Protein AF-A0A2V9UXL9-F1 (afdb_monomer)

Nearest PDB structures (foldseek):
  8wjo-assembly1_B  TM=1.826E-01  e=4.631E+00  Saccharomyces cerevisiae S288C
  7spt-assembly1_A  TM=2.140E-01  e=8.993E+00  Homo sapiens

Solvent-accessible surface area (backbone atoms only — not comparable to full-atom values): 13884 Å² total; per-residue (Å²): 143,82,87,91,75,71,69,70,60,59,57,53,53,55,50,50,46,58,70,53,46,49,57,52,51,51,52,50,52,50,51,52,51,48,54,52,48,52,50,53,50,52,51,50,49,50,52,50,51,52,51,51,52,52,49,58,57,47,47,57,54,47,50,48,44,18,66,74,31,31,46,60,30,18,54,26,26,42,50,21,27,55,30,55,69,30,51,86,42,96,84,33,44,68,66,59,22,51,51,25,49,42,48,28,52,38,37,48,53,46,27,37,72,78,68,72,49,78,84,61,95,46,71,68,52,36,50,51,32,49,51,19,50,47,51,28,42,35,73,72,42,42,82,45,74,84,33,70,49,28,46,26,45,58,62,30,33,77,78,51,63,93,88,64,50,73,70,56,51,41,71,74,34,52,47,93,63,98,58,92,46,44,78,42,72,50,49,33,51,22,48,58,39,48,61,52,44,57,63,74,42,51,86,50,46,64,57,36,33,39,20,26,45,51,25,19,46,44,30,48,46,60,41,46,53,85,46,40,82,77,68,80,48,85,86,70,83,76,72,59,70,76,46,55,60,70,69,65,72,72,86,78,125

Foldseek 3Di:
DDDPDPPVVVVVVVCCCVVPVVVVVVVVVVVVVVVVVVVVVVVVVVVVVVVVVVVVVVLVVLLCCLVQQLQQLLVLLLQLLVLLVCCVPPPRDVLSNLVSLLLNLLSQVVSCVVPVADDFPDPVLRVQLVVLVVQLCCLQVNPDCPRQLNVLSNVCNVVDDNDDDSVRVCVQFFDPDPDTAGPDPSSRSNSVVNVVRCVVSVVCSVVSSLSSNSNSLSSVLRSCVSCCVVPVDDDDSDHDPVSVVVPPPPPPD

Structure (mmCIF, N/CA/C/O backbone):
data_AF-A0A2V9UXL9-F1
#
_entry.id   AF-A0A2V9UXL9-F1
#
loop_
_atom_site.group_PDB
_atom_site.id
_atom_site.type_symbol
_atom_site.label_atom_id
_atom_site.label_alt_id
_atom_site.label_comp_id
_atom_site.label_asym_id
_atom_site.label_entity_id
_atom_site.label_seq_id
_atom_site.pdbx_PDB_ins_code
_atom_site.Cartn_x
_atom_site.Cartn_y
_atom_site.Cartn_z
_atom_site.occupancy
_atom_site.B_iso_or_equiv
_atom_site.auth_seq_id
_atom_site.auth_comp_id
_atom_site.auth_asym_id
_atom_site.auth_atom_id
_atom_site.pdbx_PDB_model_num
ATOM 1 N N . MET A 1 1 ? 75.846 17.545 -75.167 1.00 46.59 1 MET A N 1
ATOM 2 C CA . MET A 1 1 ? 75.190 16.289 -74.737 1.00 46.59 1 MET A CA 1
ATOM 3 C C . MET A 1 1 ? 74.786 16.396 -73.269 1.00 46.59 1 MET A C 1
ATOM 5 O O . MET A 1 1 ? 75.622 16.178 -72.406 1.00 46.59 1 MET A O 1
ATOM 9 N N . ARG A 1 2 ? 73.539 16.786 -72.970 1.00 44.88 2 ARG A N 1
ATOM 10 C CA . ARG A 1 2 ? 72.940 16.697 -71.625 1.00 44.88 2 ARG A CA 1
ATOM 11 C C . ARG A 1 2 ? 71.421 16.498 -71.746 1.00 44.88 2 ARG A C 1
ATOM 13 O O . ARG A 1 2 ? 70.740 17.349 -72.295 1.00 44.88 2 ARG A O 1
ATOM 20 N N . SER A 1 3 ? 70.978 15.348 -71.233 1.00 54.22 3 SER A N 1
ATOM 21 C CA . SER A 1 3 ? 69.685 15.014 -70.610 1.00 54.22 3 SER A CA 1
ATOM 22 C C . SER A 1 3 ? 68.374 15.543 -71.223 1.00 54.22 3 SER A C 1
ATOM 24 O O . SER A 1 3 ? 67.878 16.596 -70.840 1.00 54.22 3 SER A O 1
ATOM 26 N N . THR A 1 4 ? 67.734 14.721 -72.061 1.00 53.03 4 THR A N 1
ATOM 27 C CA . THR A 1 4 ? 66.315 14.823 -72.477 1.00 53.03 4 THR A CA 1
ATOM 28 C C . THR A 1 4 ? 65.499 13.584 -72.061 1.00 53.03 4 THR A C 1
ATOM 30 O O . THR A 1 4 ? 64.526 13.221 -72.711 1.00 53.03 4 THR A O 1
ATOM 33 N N . GLY A 1 5 ? 65.891 12.903 -70.974 1.00 53.53 5 GLY A N 1
ATOM 34 C CA . GLY A 1 5 ? 65.282 11.629 -70.548 1.00 53.53 5 GLY A CA 1
ATOM 35 C C . GLY A 1 5 ? 64.345 11.683 -69.332 1.00 53.53 5 GLY A C 1
ATOM 36 O O . GLY A 1 5 ? 63.652 10.706 -69.067 1.00 53.53 5 GLY A O 1
ATOM 37 N N . GLN A 1 6 ? 64.300 12.785 -68.574 1.00 52.97 6 GLN A N 1
ATOM 38 C CA . GLN A 1 6 ? 63.587 12.825 -67.281 1.00 52.97 6 GLN A CA 1
ATOM 39 C C . GLN A 1 6 ? 62.158 13.402 -67.334 1.00 52.97 6 GLN A C 1
ATOM 41 O O . GLN A 1 6 ? 61.398 13.215 -66.390 1.00 52.97 6 GLN A O 1
ATOM 46 N N . ALA A 1 7 ? 61.747 14.054 -68.427 1.00 52.12 7 ALA A N 1
ATOM 47 C CA . ALA A 1 7 ? 60.452 14.747 -68.488 1.00 52.12 7 ALA A CA 1
ATOM 48 C C . ALA A 1 7 ? 59.248 13.830 -68.807 1.00 52.12 7 ALA A C 1
ATOM 50 O O . ALA A 1 7 ? 58.124 14.132 -68.415 1.00 52.12 7 ALA A O 1
ATOM 51 N N . LEU A 1 8 ? 59.467 12.693 -69.478 1.00 46.75 8 LEU A N 1
ATOM 52 C CA . LEU A 1 8 ? 58.386 11.788 -69.905 1.00 46.75 8 LEU A CA 1
ATOM 53 C C . LEU A 1 8 ? 57.869 10.868 -68.787 1.00 46.75 8 LEU A C 1
ATOM 55 O O . LEU A 1 8 ? 56.695 10.506 -68.788 1.00 46.75 8 LEU A O 1
ATOM 59 N N . TRP A 1 9 ? 5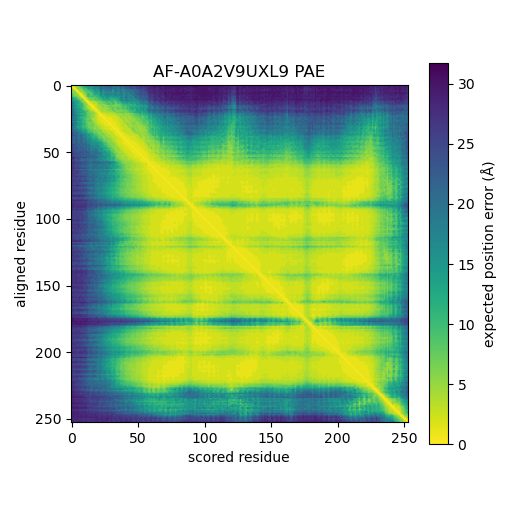8.696 10.553 -67.786 1.00 48.56 9 TRP A N 1
ATOM 60 C CA . TRP A 1 9 ? 58.252 9.766 -66.631 1.00 48.56 9 TRP A CA 1
ATOM 61 C C . TRP A 1 9 ? 57.400 10.586 -65.653 1.00 48.56 9 TRP A C 1
ATOM 63 O O . TRP A 1 9 ? 56.426 10.059 -65.119 1.00 48.56 9 TRP A O 1
ATOM 73 N N . ALA A 1 10 ? 57.687 11.884 -65.492 1.00 50.06 10 ALA A N 1
ATOM 74 C CA . ALA A 1 10 ? 56.952 12.773 -64.586 1.00 50.06 10 ALA A CA 1
ATOM 75 C C . ALA A 1 10 ? 55.511 13.079 -65.047 1.00 50.06 10 ALA A C 1
ATOM 77 O O . ALA A 1 10 ? 54.628 13.265 -64.216 1.00 50.06 10 ALA A O 1
ATOM 78 N N . PHE A 1 11 ? 55.247 13.089 -66.360 1.00 50.50 11 PHE A N 1
ATOM 79 C CA . PHE A 1 11 ? 53.894 13.308 -66.891 1.00 50.50 11 PHE A CA 1
ATOM 80 C C . PHE A 1 11 ? 53.002 12.062 -66.744 1.00 50.50 11 PHE A C 1
ATOM 82 O O . PHE A 1 11 ? 51.795 12.173 -66.530 1.00 50.50 11 PHE A O 1
ATOM 89 N N . SER A 1 12 ? 53.600 10.867 -66.815 1.00 54.06 12 SER A N 1
ATOM 90 C CA . SER A 1 12 ? 52.874 9.597 -66.681 1.00 54.06 12 SER A CA 1
ATOM 91 C C . SER A 1 12 ? 52.438 9.305 -65.241 1.00 54.06 12 SER A C 1
ATOM 93 O O . SER A 1 12 ? 51.324 8.834 -65.019 1.00 54.06 12 SER A O 1
ATOM 95 N N . THR A 1 13 ? 53.269 9.634 -64.249 1.00 55.91 13 THR A N 1
ATOM 96 C CA . THR A 1 13 ? 52.961 9.390 -62.835 1.00 55.91 13 THR A CA 1
ATOM 97 C C . THR A 1 13 ? 51.883 10.340 -62.327 1.00 55.91 13 THR A C 1
ATOM 99 O O . THR A 1 13 ? 50.961 9.907 -61.640 1.00 55.91 13 THR A O 1
ATOM 102 N N . ASP A 1 14 ? 51.937 11.613 -62.720 1.00 58.19 14 ASP A N 1
ATOM 103 C CA . ASP A 1 14 ? 50.994 12.628 -62.248 1.00 58.19 14 ASP A CA 1
ATOM 104 C C . ASP A 1 14 ? 49.584 12.438 -62.850 1.00 58.19 14 ASP A C 1
ATOM 106 O O . ASP A 1 14 ? 48.577 12.618 -62.163 1.00 58.19 14 ASP A O 1
ATOM 110 N N . PHE A 1 15 ? 49.487 11.966 -64.102 1.00 58.19 15 PHE A N 1
ATOM 111 C CA . PHE A 1 15 ? 48.206 11.616 -64.729 1.00 58.19 15 PHE A CA 1
ATOM 112 C C . PHE A 1 15 ? 47.577 10.362 -64.100 1.00 58.19 15 PHE A C 1
ATOM 114 O O . PHE A 1 15 ? 46.396 10.367 -63.755 1.00 58.19 15 PHE A O 1
ATOM 121 N N . VAL A 1 16 ? 48.357 9.299 -63.877 1.00 60.84 16 VAL A N 1
ATOM 122 C CA . VAL A 1 16 ? 47.867 8.052 -63.258 1.00 60.84 16 VAL A CA 1
ATOM 123 C C . VAL A 1 16 ? 47.415 8.285 -61.811 1.00 60.84 16 VAL A C 1
ATOM 125 O O . VAL A 1 16 ? 46.345 7.820 -61.416 1.00 60.84 16 VAL A O 1
ATOM 128 N N . ILE A 1 17 ? 48.164 9.062 -61.023 1.00 61.59 17 ILE A N 1
ATOM 129 C CA . ILE A 1 17 ? 47.808 9.370 -59.628 1.00 61.59 17 ILE A CA 1
ATOM 130 C C . ILE A 1 17 ? 46.520 10.203 -59.556 1.00 61.59 17 ILE A C 1
ATOM 132 O O . ILE A 1 17 ? 45.646 9.911 -58.737 1.00 61.59 17 ILE A O 1
ATOM 136 N N . LYS A 1 18 ? 46.356 11.204 -60.430 1.00 61.75 18 LYS A N 1
ATOM 137 C CA . LYS A 1 18 ? 45.177 12.084 -60.406 1.00 61.75 18 LYS A CA 1
ATOM 138 C C . LYS A 1 18 ? 43.919 11.420 -60.973 1.00 61.75 18 LYS A C 1
ATOM 140 O O . LYS A 1 18 ? 42.853 11.584 -60.387 1.00 61.75 18 LYS A O 1
ATOM 145 N N . PHE A 1 19 ? 44.021 10.641 -62.053 1.00 64.94 19 PHE A N 1
ATOM 146 C CA . PHE A 1 19 ? 42.845 10.050 -62.709 1.00 64.94 19 PHE A CA 1
ATOM 147 C C . PHE A 1 19 ? 42.431 8.677 -62.168 1.00 64.94 19 PHE A C 1
ATOM 149 O O . PHE A 1 19 ? 41.252 8.348 -62.249 1.00 64.94 19 PHE A O 1
ATOM 156 N N . LEU A 1 20 ? 43.342 7.888 -61.588 1.00 66.88 20 LEU A N 1
ATOM 157 C CA . LEU A 1 20 ? 43.004 6.583 -60.992 1.00 66.88 20 LEU A CA 1
ATOM 158 C C . LEU A 1 20 ? 43.059 6.604 -59.460 1.00 66.88 20 LEU A C 1
ATOM 160 O O . LEU A 1 2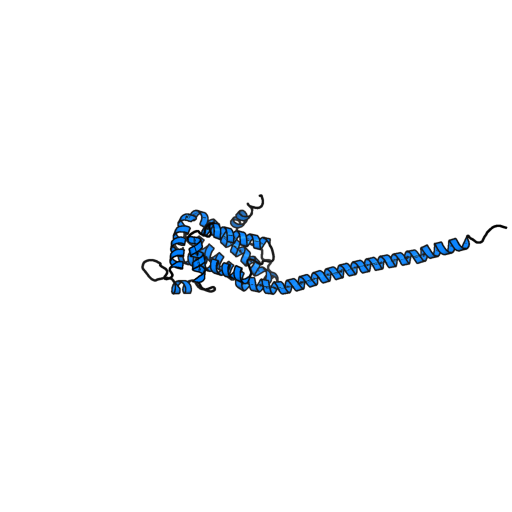0 ? 42.202 6.007 -58.808 1.00 66.88 20 LEU A O 1
ATOM 164 N N . GLY A 1 21 ? 44.015 7.328 -58.871 1.00 69.69 21 GLY A N 1
ATOM 165 C CA . GLY A 1 21 ? 44.185 7.390 -57.417 1.00 69.69 21 GLY A CA 1
ATOM 166 C C . GLY A 1 21 ? 43.068 8.153 -56.700 1.00 69.69 21 GLY A C 1
ATOM 167 O O . GLY A 1 21 ? 42.559 7.680 -55.683 1.00 69.69 21 GLY A O 1
ATOM 168 N N . ILE A 1 22 ? 42.636 9.300 -57.241 1.00 76.31 22 ILE A N 1
ATOM 169 C CA . ILE A 1 22 ? 41.581 10.122 -56.621 1.00 76.31 22 ILE A CA 1
ATOM 170 C C . ILE A 1 22 ? 40.222 9.395 -56.622 1.00 76.31 22 ILE A C 1
ATOM 172 O O . ILE A 1 22 ? 39.623 9.295 -55.549 1.00 76.31 22 ILE A O 1
ATOM 176 N N . PRO A 1 23 ? 39.732 8.812 -57.738 1.00 80.81 23 PRO A N 1
ATOM 177 C CA . PRO A 1 23 ? 38.471 8.066 -57.718 1.00 80.81 23 PRO A CA 1
ATOM 178 C C . PRO A 1 23 ? 38.506 6.835 -56.807 1.00 80.81 23 PRO A C 1
ATOM 180 O O . PRO A 1 23 ? 37.527 6.567 -56.112 1.00 80.81 23 PRO A O 1
ATOM 183 N N . ALA A 1 24 ? 39.635 6.118 -56.745 1.00 79.25 24 ALA A N 1
ATOM 184 C CA . ALA A 1 24 ? 39.791 4.971 -55.851 1.00 79.25 24 ALA A CA 1
ATOM 185 C C . ALA A 1 24 ? 39.711 5.377 -54.369 1.00 79.25 24 ALA A C 1
ATOM 187 O O . ALA A 1 24 ? 39.025 4.717 -53.586 1.00 79.25 24 ALA A O 1
ATOM 188 N N . LEU A 1 25 ? 40.342 6.492 -53.984 1.00 81.19 25 LEU A N 1
ATOM 189 C CA . LEU A 1 25 ? 40.248 7.036 -52.626 1.00 81.19 25 LEU A CA 1
ATOM 190 C C . LEU A 1 25 ? 38.834 7.524 -52.291 1.00 81.19 25 LEU A C 1
ATOM 192 O O . LEU A 1 25 ? 38.369 7.301 -51.174 1.00 81.19 25 LEU A O 1
ATOM 196 N N . VAL A 1 26 ? 38.127 8.136 -53.245 1.00 85.12 26 VAL A N 1
ATOM 197 C CA . VAL A 1 26 ? 36.726 8.549 -53.062 1.00 85.12 26 VAL A CA 1
ATOM 198 C C . VAL A 1 26 ? 35.822 7.331 -52.865 1.00 85.12 26 VAL A C 1
ATOM 200 O O . VAL A 1 26 ? 35.034 7.313 -51.921 1.00 85.12 26 VAL A O 1
ATOM 203 N N . LEU A 1 27 ? 35.961 6.284 -53.683 1.00 85.75 27 LEU A N 1
ATOM 204 C CA . LEU A 1 27 ? 35.205 5.037 -53.523 1.00 85.75 27 LEU A CA 1
ATOM 205 C C . LEU A 1 27 ? 35.516 4.351 -52.189 1.00 85.75 27 LEU A C 1
ATOM 207 O O . LEU A 1 27 ? 34.600 3.887 -51.510 1.00 85.75 27 LEU A O 1
ATOM 211 N N . PHE A 1 28 ? 36.784 4.338 -51.772 1.00 86.00 28 PHE A N 1
ATOM 212 C CA . PHE A 1 28 ? 37.184 3.806 -50.472 1.00 86.00 28 PHE A CA 1
ATOM 213 C C . PHE A 1 28 ? 36.576 4.611 -49.315 1.00 86.00 28 PHE A C 1
ATOM 215 O O . PHE A 1 28 ? 36.017 4.026 -48.388 1.00 86.00 28 PHE A O 1
ATOM 222 N N . ALA A 1 29 ? 36.612 5.945 -49.383 1.00 84.44 29 ALA A N 1
ATOM 223 C CA . ALA A 1 29 ? 36.008 6.820 -48.383 1.00 84.44 29 ALA A CA 1
ATOM 224 C C . ALA A 1 29 ? 34.479 6.658 -48.321 1.00 84.44 29 ALA A C 1
ATOM 226 O O . ALA A 1 29 ? 33.915 6.602 -47.227 1.00 84.44 29 ALA A O 1
ATOM 227 N N . LEU A 1 30 ? 33.807 6.523 -49.469 1.00 87.94 30 LEU A N 1
ATOM 228 C CA . LEU A 1 30 ? 32.368 6.259 -49.546 1.00 87.94 30 LEU A CA 1
ATOM 229 C C . LEU A 1 30 ? 32.011 4.888 -48.962 1.00 87.94 30 LEU A C 1
ATOM 231 O O . LEU A 1 30 ? 31.089 4.808 -48.154 1.00 87.94 30 LEU A O 1
ATOM 235 N N . ASN A 1 31 ? 32.765 3.835 -49.291 1.00 85.81 31 ASN A N 1
ATOM 236 C CA . ASN A 1 31 ? 32.560 2.498 -48.732 1.00 85.81 31 ASN A CA 1
ATOM 237 C C . ASN A 1 31 ? 32.817 2.474 -47.214 1.00 85.81 31 ASN A C 1
ATOM 239 O O . ASN A 1 31 ? 32.066 1.872 -46.448 1.00 85.81 31 ASN A O 1
ATOM 243 N N . TRP A 1 32 ? 33.834 3.200 -46.745 1.00 86.25 32 TRP A N 1
ATOM 244 C CA . TRP A 1 32 ? 34.124 3.351 -45.319 1.00 86.25 32 TRP A CA 1
ATOM 245 C C . TRP A 1 32 ? 33.020 4.110 -44.570 1.00 86.25 32 TRP A C 1
ATOM 247 O O . TRP A 1 32 ? 32.625 3.707 -43.473 1.00 86.25 32 TRP A O 1
ATOM 257 N N . LEU A 1 33 ? 32.474 5.178 -45.162 1.00 85.56 33 LEU A N 1
ATOM 258 C CA . LEU A 1 33 ? 31.333 5.914 -44.612 1.00 85.56 33 LEU A CA 1
ATOM 259 C C . LEU A 1 33 ? 30.048 5.075 -44.617 1.00 85.56 33 LEU A C 1
ATOM 261 O O . LEU A 1 33 ? 29.320 5.106 -43.623 1.00 85.56 33 LEU A O 1
ATOM 265 N N . ALA A 1 34 ? 29.789 4.311 -45.682 1.00 84.38 34 ALA A N 1
ATOM 266 C CA . ALA A 1 34 ? 28.668 3.374 -45.771 1.00 84.38 34 ALA A CA 1
ATOM 267 C C . ALA A 1 34 ? 28.775 2.297 -44.683 1.00 84.38 34 ALA A C 1
ATOM 269 O O . ALA A 1 34 ? 27.900 2.205 -43.830 1.00 84.38 34 ALA A O 1
ATOM 270 N N . THR A 1 35 ? 29.929 1.631 -44.576 1.00 85.06 35 THR A N 1
ATOM 271 C CA . THR A 1 35 ? 30.205 0.632 -43.529 1.00 85.06 35 THR A CA 1
ATOM 272 C C . THR A 1 35 ? 30.025 1.209 -42.117 1.00 85.06 35 THR A C 1
ATOM 274 O O . THR A 1 35 ? 29.544 0.530 -41.211 1.00 85.06 35 THR A O 1
ATOM 277 N N . ARG A 1 36 ? 30.398 2.477 -41.885 1.00 84.25 36 ARG A N 1
ATOM 278 C CA . ARG A 1 36 ? 30.170 3.154 -40.594 1.00 84.25 36 ARG A CA 1
ATOM 279 C C . ARG A 1 36 ? 28.692 3.437 -40.323 1.00 84.25 36 ARG A C 1
ATOM 281 O O . ARG A 1 36 ? 28.281 3.365 -39.166 1.00 84.25 36 ARG A O 1
ATOM 288 N N . ARG A 1 37 ? 27.902 3.782 -41.343 1.00 82.44 37 ARG A N 1
ATOM 289 C CA . ARG A 1 37 ? 26.447 3.965 -41.214 1.00 82.44 37 ARG A CA 1
ATOM 290 C C . ARG A 1 37 ? 25.745 2.634 -40.962 1.00 82.44 37 ARG A C 1
ATOM 292 O O . ARG A 1 37 ? 24.915 2.573 -40.060 1.00 82.44 37 ARG A O 1
ATOM 299 N N . ASP A 1 38 ? 26.143 1.581 -41.664 1.00 86.56 38 ASP A N 1
ATOM 300 C CA . ASP A 1 38 ? 25.589 0.234 -41.504 1.00 86.56 38 ASP A CA 1
ATOM 301 C C . ASP A 1 38 ? 25.890 -0.324 -40.110 1.00 86.56 38 ASP A C 1
ATOM 303 O O . ASP A 1 38 ? 25.009 -0.844 -39.438 1.00 86.56 38 ASP A O 1
ATOM 307 N N . LYS A 1 39 ? 27.105 -0.101 -39.590 1.00 86.88 39 LYS A N 1
ATOM 308 C CA . LYS A 1 39 ? 27.429 -0.447 -38.196 1.00 86.88 39 LYS A CA 1
ATOM 309 C C . LYS A 1 39 ? 26.573 0.320 -37.187 1.00 86.88 39 LYS A C 1
ATOM 311 O O . LYS A 1 39 ? 26.046 -0.281 -36.263 1.00 86.88 39 LYS A O 1
ATOM 316 N N . ARG A 1 40 ? 26.380 1.632 -37.372 1.00 85.31 40 ARG A N 1
ATOM 317 C CA . ARG A 1 40 ? 25.541 2.444 -36.469 1.00 85.31 40 ARG A CA 1
ATOM 318 C C . ARG A 1 40 ? 24.070 2.035 -36.499 1.00 85.31 40 ARG A C 1
ATOM 320 O O . ARG A 1 40 ? 23.420 2.067 -35.459 1.00 85.31 40 ARG A O 1
ATOM 327 N N . THR A 1 41 ? 23.542 1.702 -37.674 1.00 88.06 41 THR A N 1
ATOM 328 C CA . THR A 1 41 ? 22.157 1.232 -37.820 1.00 88.06 41 THR A CA 1
ATOM 329 C C . THR A 1 41 ? 21.995 -0.154 -37.207 1.00 88.06 41 THR A C 1
ATOM 331 O O . THR A 1 41 ? 21.106 -0.317 -36.377 1.00 88.06 41 THR A O 1
ATOM 334 N N . ALA A 1 42 ? 22.915 -1.085 -37.473 1.00 88.69 42 ALA A N 1
ATOM 335 C CA . ALA A 1 42 ? 22.934 -2.407 -36.848 1.00 88.69 42 ALA A CA 1
ATOM 336 C C . ALA A 1 42 ? 23.066 -2.338 -35.313 1.00 88.69 42 ALA A C 1
ATOM 338 O O . ALA A 1 42 ? 22.341 -3.030 -34.600 1.00 88.69 42 ALA A O 1
ATOM 339 N N . ASP A 1 43 ? 23.929 -1.467 -34.777 1.00 89.56 43 ASP A N 1
ATOM 340 C CA . ASP A 1 43 ? 24.062 -1.258 -33.329 1.00 89.56 43 ASP A CA 1
ATOM 341 C C . ASP A 1 43 ? 22.782 -0.661 -32.726 1.00 89.56 43 ASP A C 1
ATOM 343 O O . ASP A 1 43 ? 22.336 -1.085 -31.658 1.00 89.56 43 ASP A O 1
ATOM 347 N N . ALA A 1 44 ? 22.151 0.297 -33.414 1.00 89.25 44 ALA A N 1
ATOM 348 C CA . ALA A 1 44 ? 20.883 0.878 -32.982 1.00 89.25 44 ALA A CA 1
ATOM 349 C C . ALA A 1 44 ? 19.740 -0.149 -33.011 1.00 89.25 44 ALA A C 1
ATOM 351 O O . ALA A 1 44 ? 18.928 -0.186 -32.086 1.00 89.25 44 ALA A O 1
ATOM 352 N N . GLU A 1 45 ? 19.678 -1.000 -34.034 1.00 89.06 45 GLU A N 1
ATOM 353 C CA . GLU A 1 45 ? 18.724 -2.107 -34.131 1.00 89.06 45 GLU A CA 1
ATOM 354 C C . GLU A 1 45 ? 18.954 -3.139 -33.032 1.00 89.06 45 GLU A C 1
ATOM 356 O O . GLU A 1 45 ? 18.004 -3.514 -32.346 1.00 89.06 45 GLU A O 1
ATOM 361 N N . ARG A 1 46 ? 20.210 -3.516 -32.770 1.00 88.31 46 ARG A N 1
ATOM 362 C CA . ARG A 1 46 ? 20.563 -4.422 -31.672 1.00 88.31 46 ARG A CA 1
ATOM 363 C C . ARG A 1 46 ? 20.165 -3.844 -30.317 1.00 88.31 46 ARG A C 1
ATOM 365 O O . ARG A 1 46 ? 19.565 -4.548 -29.511 1.00 88.31 46 ARG A O 1
ATOM 372 N N . GLN A 1 47 ? 20.432 -2.562 -30.065 1.00 88.62 47 GLN A N 1
ATOM 373 C CA . GLN A 1 47 ? 19.992 -1.896 -28.835 1.00 88.62 47 GLN A CA 1
ATOM 374 C C . GLN A 1 47 ? 18.466 -1.847 -28.717 1.00 88.62 47 GLN A C 1
ATOM 376 O O . GLN A 1 47 ? 17.935 -2.027 -27.622 1.00 88.62 47 GLN A O 1
ATOM 381 N N . ARG A 1 48 ? 17.744 -1.611 -29.819 1.00 86.44 48 ARG A N 1
ATOM 382 C CA . ARG A 1 48 ? 16.274 -1.642 -29.829 1.00 86.44 48 ARG A CA 1
ATOM 383 C C . ARG A 1 48 ? 15.743 -3.042 -29.538 1.00 86.44 48 ARG A C 1
ATOM 385 O O . ARG A 1 48 ? 14.832 -3.161 -28.725 1.00 86.44 48 ARG A O 1
ATOM 392 N N . ALA A 1 49 ? 16.326 -4.072 -30.146 1.00 88.88 49 ALA A N 1
ATOM 393 C CA . ALA A 1 49 ? 15.951 -5.463 -29.924 1.00 88.88 49 ALA A CA 1
ATOM 394 C C . ALA A 1 49 ? 16.176 -5.875 -28.464 1.00 88.88 49 ALA A C 1
ATOM 396 O O . ALA A 1 49 ? 15.247 -6.368 -27.833 1.00 88.88 49 ALA A O 1
ATOM 397 N N . LEU A 1 50 ? 17.349 -5.566 -27.898 1.00 87.88 50 LEU A N 1
ATOM 398 C CA . LEU A 1 50 ? 17.651 -5.828 -26.486 1.00 87.88 50 LEU A CA 1
ATOM 399 C C . LEU A 1 50 ? 16.654 -5.125 -25.558 1.00 87.88 50 LEU A C 1
ATOM 401 O O . LEU A 1 50 ? 16.101 -5.748 -24.661 1.00 87.88 50 LEU A O 1
ATOM 405 N N . ARG A 1 51 ? 16.354 -3.842 -25.804 1.00 83.56 51 ARG A N 1
ATOM 406 C CA . ARG A 1 51 ? 15.351 -3.113 -25.009 1.00 83.56 51 ARG A CA 1
ATOM 407 C C . ARG A 1 51 ? 13.963 -3.729 -25.130 1.00 83.56 51 ARG A C 1
ATOM 409 O O . ARG A 1 51 ? 13.255 -3.784 -24.132 1.00 83.56 51 ARG A O 1
ATOM 416 N N . ALA A 1 52 ? 13.563 -4.161 -26.324 1.00 83.50 52 ALA A N 1
ATOM 417 C CA . ALA A 1 52 ? 12.271 -4.800 -26.543 1.00 83.50 52 ALA A CA 1
ATOM 418 C C . ALA A 1 52 ? 12.182 -6.156 -25.828 1.00 83.50 52 ALA A C 1
ATOM 420 O O . ALA A 1 52 ? 11.155 -6.465 -25.226 1.00 83.50 52 ALA A O 1
ATOM 421 N N . GLU A 1 53 ? 13.260 -6.938 -25.843 1.00 86.88 53 GLU A N 1
ATOM 422 C CA . GLU A 1 53 ? 13.347 -8.216 -25.141 1.00 86.88 53 GLU A CA 1
ATOM 423 C C . GLU A 1 53 ? 13.292 -8.030 -23.621 1.00 86.88 53 GLU A C 1
ATOM 425 O O . GLU A 1 53 ? 12.452 -8.643 -22.960 1.00 86.88 53 GLU A O 1
ATOM 430 N N . THR A 1 54 ? 14.096 -7.112 -23.073 1.00 85.06 54 THR A N 1
ATOM 431 C CA . THR A 1 54 ? 14.030 -6.741 -21.653 1.00 85.06 54 THR A CA 1
ATOM 432 C C . THR A 1 54 ? 12.635 -6.244 -21.292 1.00 85.06 54 THR A C 1
ATOM 434 O O . THR A 1 54 ? 12.059 -6.690 -20.307 1.00 85.06 54 THR A O 1
ATOM 437 N N . TRP A 1 55 ? 12.038 -5.374 -22.111 1.00 81.25 55 TRP A N 1
ATOM 438 C CA . TRP A 1 55 ? 10.687 -4.866 -21.881 1.00 81.25 55 TRP A CA 1
ATOM 439 C C . TRP A 1 55 ? 9.645 -5.988 -21.839 1.00 81.25 55 TRP A C 1
ATOM 441 O O . TRP A 1 55 ? 8.771 -5.980 -20.976 1.00 81.25 55 TRP A O 1
ATOM 451 N N . LYS A 1 56 ? 9.758 -6.983 -22.725 1.00 84.62 56 LYS A N 1
ATOM 452 C CA . LYS A 1 56 ? 8.866 -8.148 -22.753 1.00 84.62 56 LYS A CA 1
ATOM 453 C C . LYS A 1 56 ? 8.969 -8.978 -21.471 1.00 84.62 56 LYS A C 1
ATOM 455 O O . LYS A 1 56 ? 7.942 -9.390 -20.942 1.00 84.62 56 LYS A O 1
ATOM 460 N N . GLN A 1 57 ? 10.181 -9.202 -20.964 1.00 87.19 57 GLN A N 1
ATOM 461 C CA . GLN A 1 57 ? 10.394 -9.909 -19.696 1.00 87.19 57 GLN A CA 1
ATOM 462 C C . GLN A 1 57 ? 9.847 -9.101 -18.511 1.00 87.19 57 GLN A C 1
ATOM 464 O O . GLN A 1 57 ? 9.113 -9.631 -17.678 1.00 87.19 57 GLN A O 1
ATOM 469 N N . MET A 1 58 ? 10.131 -7.797 -18.484 1.00 86.25 58 MET A N 1
ATOM 470 C CA . MET A 1 58 ? 9.672 -6.893 -17.429 1.00 86.25 58 MET A CA 1
ATOM 471 C C . MET A 1 58 ? 8.157 -6.707 -17.417 1.00 86.25 58 MET A C 1
ATOM 473 O O . MET A 1 58 ? 7.590 -6.471 -16.356 1.00 86.25 58 MET A O 1
ATOM 477 N N . LEU A 1 59 ? 7.482 -6.840 -18.560 1.00 86.31 59 LEU A N 1
ATOM 478 C CA . LEU A 1 59 ? 6.029 -6.723 -18.641 1.00 86.31 59 LEU A CA 1
ATOM 479 C C . LEU A 1 59 ? 5.322 -7.790 -17.796 1.00 86.31 59 LEU A C 1
ATOM 481 O O . LEU A 1 59 ? 4.362 -7.470 -17.104 1.00 86.31 59 LEU A O 1
ATOM 485 N N . LEU A 1 60 ? 5.814 -9.034 -17.812 1.00 88.44 60 LEU A N 1
ATOM 486 C CA . LEU A 1 60 ? 5.243 -10.122 -17.010 1.00 88.44 60 LEU A CA 1
ATOM 487 C C . LEU A 1 60 ? 5.429 -9.871 -15.512 1.00 88.44 60 LEU A C 1
ATOM 489 O O . LEU A 1 60 ? 4.496 -10.053 -14.733 1.00 88.44 60 LEU A O 1
ATOM 493 N N . VAL A 1 61 ? 6.617 -9.405 -15.122 1.00 90.19 61 VAL A N 1
ATOM 494 C CA . VAL A 1 61 ? 6.926 -9.048 -13.731 1.00 90.19 61 VAL A CA 1
ATOM 495 C C . VAL A 1 61 ? 6.064 -7.871 -13.273 1.00 90.19 61 VAL A C 1
ATOM 497 O O . VAL A 1 61 ? 5.439 -7.934 -12.221 1.00 90.19 61 VAL A O 1
ATOM 500 N N . SER A 1 62 ? 5.963 -6.826 -14.096 1.00 89.75 62 SER A N 1
ATOM 501 C CA . SER A 1 62 ? 5.150 -5.642 -13.817 1.00 89.75 62 SER A CA 1
ATOM 502 C C . SER A 1 62 ? 3.665 -5.983 -13.706 1.00 89.75 62 SER A C 1
ATOM 504 O O . SER A 1 62 ? 3.015 -5.510 -12.780 1.00 89.75 62 SER A O 1
ATOM 506 N N . HIS A 1 63 ? 3.139 -6.840 -14.586 1.00 91.19 63 HIS A N 1
ATOM 507 C CA . HIS A 1 63 ? 1.766 -7.335 -14.494 1.00 91.19 63 HIS A CA 1
ATOM 508 C C . HIS A 1 63 ? 1.533 -8.119 -13.198 1.00 91.19 63 HIS A C 1
ATOM 510 O O . HIS A 1 63 ? 0.546 -7.876 -12.507 1.00 91.19 63 HIS A O 1
ATOM 516 N N . LYS A 1 64 ? 2.462 -9.014 -12.841 1.00 93.12 64 LYS A N 1
ATOM 517 C CA . LYS A 1 64 ? 2.383 -9.785 -11.599 1.00 93.12 64 LYS A CA 1
ATOM 518 C C . LYS A 1 64 ? 2.348 -8.868 -10.375 1.00 93.12 64 LYS A C 1
ATOM 520 O O . LYS A 1 64 ? 1.458 -9.006 -9.545 1.00 93.12 64 LYS A O 1
ATOM 525 N N . TYR A 1 65 ? 3.265 -7.905 -10.281 1.00 94.38 65 TYR A N 1
ATOM 526 C CA . TYR A 1 65 ? 3.300 -6.960 -9.160 1.00 94.38 65 TYR A CA 1
ATOM 527 C C . TYR A 1 65 ? 2.063 -6.060 -9.119 1.00 94.38 65 TYR A C 1
ATOM 529 O O . TYR A 1 65 ? 1.519 -5.827 -8.042 1.00 94.38 65 TYR A O 1
ATOM 537 N N . ALA A 1 66 ? 1.571 -5.616 -10.277 1.00 92.94 66 ALA A N 1
ATOM 538 C CA . ALA A 1 66 ? 0.324 -4.866 -10.364 1.00 92.94 66 ALA A CA 1
ATOM 539 C C . ALA A 1 66 ? -0.856 -5.663 -9.783 1.00 92.94 66 ALA A C 1
ATOM 541 O O . ALA A 1 66 ? -1.582 -5.158 -8.930 1.00 92.94 66 ALA A O 1
ATOM 542 N N . ALA A 1 67 ? -1.022 -6.919 -10.204 1.00 93.31 67 ALA A N 1
ATOM 543 C CA . ALA A 1 67 ? -2.147 -7.759 -9.802 1.00 93.31 67 ALA A CA 1
ATOM 544 C C . ALA A 1 67 ? -2.061 -8.250 -8.347 1.00 93.31 67 ALA A C 1
ATOM 546 O O . ALA A 1 67 ? -3.062 -8.234 -7.633 1.00 93.31 67 ALA A O 1
ATOM 547 N N . GLU A 1 68 ? -0.883 -8.695 -7.904 1.00 94.56 68 GLU A N 1
ATOM 548 C CA . GLU A 1 68 ? -0.711 -9.349 -6.600 1.00 94.56 68 GLU A CA 1
ATOM 549 C C . GLU A 1 68 ? -0.400 -8.363 -5.463 1.00 94.56 68 GLU A C 1
ATOM 551 O O . GLU A 1 68 ? -0.751 -8.636 -4.312 1.00 94.56 68 GLU A O 1
ATOM 556 N N . CYS A 1 69 ? 0.228 -7.220 -5.765 1.00 95.06 69 CYS A N 1
ATOM 557 C CA . CYS A 1 69 ? 0.704 -6.269 -4.757 1.00 95.06 69 CYS A CA 1
ATOM 558 C C . CYS A 1 69 ? -0.000 -4.912 -4.856 1.00 95.06 69 CYS A C 1
ATOM 560 O O . CYS A 1 69 ? -0.627 -4.474 -3.891 1.00 95.06 69 CYS A O 1
ATOM 562 N N . TYR A 1 70 ? 0.083 -4.242 -6.008 1.00 95.75 70 TYR A N 1
ATOM 563 C CA . TYR A 1 70 ? -0.274 -2.824 -6.109 1.00 95.75 70 TYR A CA 1
ATOM 564 C C . TYR A 1 70 ? -1.783 -2.579 -6.126 1.00 95.75 70 TYR A C 1
ATOM 566 O O . TYR A 1 70 ? -2.247 -1.751 -5.350 1.00 95.75 70 TYR A O 1
ATOM 574 N N . LEU A 1 71 ? -2.565 -3.313 -6.926 1.00 95.12 71 LEU A N 1
ATOM 575 C CA . LEU A 1 71 ? -4.024 -3.144 -6.973 1.00 95.12 71 LEU A CA 1
ATOM 576 C C . LEU A 1 71 ? -4.699 -3.460 -5.625 1.00 95.12 71 LEU A C 1
ATOM 578 O O . LEU A 1 71 ? -5.496 -2.642 -5.160 1.00 95.12 71 LEU A O 1
ATOM 582 N N . PRO A 1 72 ? -4.386 -4.581 -4.937 1.00 95.94 72 PRO A N 1
ATOM 583 C CA . PRO A 1 72 ? -4.964 -4.845 -3.619 1.00 95.94 72 PRO A CA 1
ATOM 584 C C . PRO A 1 72 ? -4.584 -3.792 -2.573 1.00 95.94 72 PRO A C 1
ATOM 586 O O . PRO A 1 72 ? -5.408 -3.448 -1.724 1.00 95.94 72 PRO A O 1
ATOM 589 N N . LEU A 1 73 ? -3.346 -3.288 -2.620 1.00 97.00 73 LEU A N 1
ATOM 590 C CA . LEU A 1 73 ? -2.870 -2.247 -1.712 1.00 97.00 73 LEU A CA 1
ATOM 591 C C . LEU A 1 73 ? -3.521 -0.889 -2.005 1.00 97.00 73 LEU A C 1
ATOM 593 O O . LEU A 1 73 ? -3.933 -0.208 -1.070 1.00 97.00 73 LEU A O 1
ATOM 597 N N . SER A 1 74 ? -3.674 -0.540 -3.283 1.00 97.50 74 SER A N 1
ATOM 598 C CA . SER A 1 74 ? -4.367 0.669 -3.729 1.00 97.50 74 SER A CA 1
ATOM 599 C C . SER A 1 74 ? -5.806 0.689 -3.223 1.00 97.50 74 SER A C 1
ATOM 601 O O . SER A 1 74 ? -6.201 1.610 -2.510 1.00 97.50 74 SER A O 1
ATOM 603 N N . LEU A 1 75 ? -6.550 -0.399 -3.458 1.00 96.44 75 LEU A N 1
ATOM 604 C CA . LEU A 1 75 ? -7.927 -0.532 -2.993 1.00 96.44 75 LEU A CA 1
ATOM 605 C C . LEU A 1 75 ? -8.029 -0.437 -1.463 1.00 96.44 75 LEU A C 1
ATOM 607 O O . LEU A 1 75 ? -8.937 0.208 -0.946 1.00 96.44 75 LEU A O 1
ATOM 611 N N . ALA A 1 76 ? -7.115 -1.067 -0.717 1.00 97.44 76 ALA A N 1
ATOM 612 C CA . ALA A 1 76 ? -7.101 -0.960 0.743 1.00 97.44 76 ALA A CA 1
ATOM 613 C C . ALA A 1 76 ? -6.833 0.483 1.213 1.00 97.44 76 ALA A C 1
ATOM 615 O O . ALA A 1 76 ? -7.499 0.951 2.137 1.00 97.44 76 ALA A O 1
ATOM 616 N N . SER A 1 77 ? -5.907 1.191 0.557 1.00 98.00 77 SER A N 1
ATOM 617 C CA . SER A 1 77 ? -5.582 2.595 0.835 1.00 98.00 77 SER A CA 1
ATOM 618 C C . SER A 1 77 ? -6.758 3.527 0.540 1.00 98.00 77 SER A C 1
ATOM 620 O O . SER A 1 77 ? -7.132 4.341 1.383 1.00 98.00 77 SER A O 1
ATOM 622 N N . GLU A 1 78 ? -7.401 3.369 -0.619 1.00 97.56 78 GLU A N 1
ATOM 623 C CA . GLU A 1 78 ? -8.573 4.153 -1.013 1.00 97.56 78 GLU A CA 1
ATOM 624 C C . GLU A 1 78 ? -9.734 3.945 -0.029 1.00 97.56 78 GLU A C 1
ATOM 626 O O . GLU A 1 78 ? -10.352 4.903 0.441 1.00 97.56 78 GLU A O 1
ATOM 631 N N . ARG A 1 79 ? -10.005 2.691 0.351 1.00 97.38 79 ARG A N 1
ATOM 632 C CA . ARG A 1 79 ? -11.055 2.364 1.324 1.00 97.38 79 ARG A CA 1
ATOM 633 C C . ARG A 1 79 ? -10.753 2.897 2.718 1.00 97.38 79 ARG A C 1
ATOM 635 O O . ARG A 1 79 ? -11.684 3.329 3.401 1.00 97.38 79 ARG A O 1
ATOM 642 N N . LEU A 1 80 ? -9.487 2.905 3.133 1.00 98.06 80 LEU A N 1
ATOM 643 C CA . LEU A 1 80 ? -9.075 3.548 4.377 1.00 98.06 80 LEU A CA 1
ATOM 644 C C . LEU A 1 80 ? -9.343 5.054 4.321 1.00 98.06 80 LEU A C 1
ATOM 646 O O . LEU A 1 80 ? -9.998 5.574 5.220 1.00 98.06 80 LEU A O 1
ATOM 650 N N . ALA A 1 81 ? -8.914 5.730 3.253 1.00 97.69 81 ALA A N 1
ATOM 651 C CA . ALA A 1 81 ? -9.140 7.162 3.063 1.00 97.69 81 ALA A CA 1
ATOM 652 C C . ALA A 1 81 ? -10.638 7.516 3.124 1.00 97.69 81 ALA A C 1
ATOM 654 O O . ALA A 1 81 ? -11.035 8.351 3.933 1.00 97.69 81 ALA A O 1
ATOM 655 N N . GLN A 1 82 ? -11.483 6.807 2.366 1.00 96.44 82 GLN A N 1
ATOM 656 C CA . GLN A 1 82 ? -12.946 6.984 2.382 1.00 96.44 82 GLN A CA 1
ATOM 657 C C . GLN A 1 82 ? -13.547 6.756 3.781 1.00 96.44 82 GLN A C 1
ATOM 659 O O . GLN A 1 82 ? -14.447 7.472 4.231 1.00 96.44 82 GLN A O 1
ATOM 664 N N . SER A 1 83 ? -13.053 5.746 4.499 1.00 96.69 83 SER A N 1
ATOM 665 C CA . SER A 1 83 ? -13.536 5.437 5.848 1.00 96.69 83 SER A CA 1
ATOM 666 C C . SER A 1 83 ? -13.127 6.508 6.861 1.00 96.69 83 SER A C 1
ATOM 668 O O . SER A 1 83 ? -13.908 6.808 7.758 1.00 96.69 83 SER A O 1
ATOM 670 N N . LEU A 1 84 ? -11.941 7.108 6.706 1.00 96.06 84 LEU A N 1
ATOM 671 C CA . LEU A 1 84 ? -11.466 8.225 7.526 1.00 96.06 84 LEU A CA 1
ATOM 672 C C . LEU A 1 84 ? -12.252 9.517 7.245 1.00 96.06 84 LEU A C 1
ATOM 674 O O . LEU A 1 84 ? -12.657 10.194 8.189 1.00 96.06 84 LEU A O 1
ATOM 678 N N . GLU A 1 85 ? -12.537 9.827 5.976 1.00 95.19 85 GLU A N 1
ATOM 679 C CA . GLU A 1 85 ? -13.355 10.986 5.572 1.00 95.19 85 GLU A CA 1
ATOM 680 C C . GLU A 1 85 ? -14.747 10.955 6.212 1.00 95.19 85 GLU A C 1
ATOM 682 O O . GLU A 1 85 ? -15.266 11.963 6.698 1.00 95.19 85 GLU A O 1
ATOM 687 N N . THR A 1 86 ? -15.353 9.769 6.255 1.00 95.12 86 THR A N 1
ATOM 688 C CA . THR A 1 86 ? -16.713 9.596 6.769 1.00 95.12 86 THR A CA 1
ATOM 689 C C . THR A 1 86 ? -16.798 9.569 8.294 1.00 95.12 86 THR A C 1
ATOM 691 O O . THR A 1 86 ? -17.910 9.656 8.807 1.00 95.12 86 THR A O 1
ATOM 694 N N . LEU A 1 87 ? -15.685 9.543 9.045 1.00 93.12 87 LEU A N 1
ATOM 695 C CA . LEU A 1 87 ? -15.705 9.497 10.521 1.00 93.12 87 LEU A CA 1
ATOM 696 C C . LEU A 1 87 ? -16.427 10.680 11.170 1.00 93.12 87 LEU A C 1
ATOM 698 O O . LEU A 1 87 ? -16.997 10.530 12.247 1.00 93.12 87 LEU A O 1
ATOM 702 N N . SER A 1 88 ? -16.406 11.851 10.530 1.00 86.00 88 SER A N 1
ATOM 703 C CA . SER A 1 88 ? -17.124 13.035 11.026 1.00 86.00 88 SER A CA 1
ATOM 704 C C . SER A 1 88 ? -18.609 13.042 10.644 1.00 86.00 88 SER A C 1
ATOM 706 O O . SER A 1 88 ? -19.360 13.897 11.110 1.00 86.00 88 SER A O 1
ATOM 708 N N . SER A 1 89 ? -19.039 12.114 9.786 1.00 89.38 89 SER A N 1
ATOM 709 C CA . SER A 1 89 ? -20.421 11.996 9.325 1.00 89.38 89 SER A CA 1
ATOM 710 C C . SER A 1 89 ? -21.232 11.055 10.228 1.00 89.38 89 SER A C 1
ATOM 712 O O . SER A 1 89 ? -20.664 10.136 10.815 1.00 89.38 89 SER A O 1
ATOM 714 N N . PRO A 1 90 ? -22.573 11.184 10.279 1.00 85.25 90 PRO A N 1
ATOM 715 C CA . PRO A 1 90 ? -23.437 10.277 11.050 1.00 85.25 90 PRO A CA 1
ATOM 716 C C . PRO A 1 90 ? -23.307 8.798 10.654 1.00 85.25 90 PRO A C 1
ATOM 718 O O . PRO A 1 90 ? -23.564 7.912 11.460 1.00 85.25 90 PRO A O 1
ATOM 721 N N . ASN A 1 91 ? -22.898 8.542 9.407 1.00 86.88 91 ASN A N 1
ATOM 722 C CA . ASN A 1 91 ? -22.695 7.202 8.854 1.00 86.88 91 ASN A CA 1
ATOM 723 C C . ASN A 1 91 ? -21.254 6.687 9.030 1.00 86.88 91 ASN A C 1
ATOM 725 O O . ASN A 1 91 ? -20.926 5.609 8.533 1.00 86.88 91 ASN A O 1
ATOM 729 N N . GLY A 1 92 ? -20.383 7.460 9.684 1.00 89.94 92 GLY A N 1
ATOM 730 C CA . GLY A 1 92 ? -18.995 7.095 9.924 1.00 89.94 92 GLY A CA 1
ATOM 731 C C . GLY A 1 92 ? -18.887 5.852 10.793 1.00 89.94 92 GLY A C 1
ATOM 732 O O . GLY A 1 92 ? -19.510 5.759 11.849 1.00 89.94 92 GLY A O 1
ATOM 733 N N . ASN A 1 93 ? -18.069 4.892 10.363 1.00 93.62 93 ASN A N 1
ATOM 734 C CA . ASN A 1 93 ? -17.825 3.676 11.127 1.00 93.62 93 ASN A CA 1
ATOM 735 C C . ASN A 1 93 ? -16.325 3.524 11.434 1.00 93.62 93 ASN A C 1
ATOM 737 O O . ASN A 1 93 ? -15.577 3.027 10.584 1.00 93.62 93 ASN A O 1
ATOM 741 N N . PRO A 1 94 ? -15.869 3.883 12.651 1.00 94.19 94 PRO A N 1
ATOM 742 C CA . PRO A 1 94 ? -14.457 3.785 13.016 1.00 94.19 94 PRO A CA 1
ATOM 743 C C . PRO A 1 94 ? -13.919 2.355 12.962 1.00 94.19 94 PRO A C 1
ATOM 745 O O . PRO A 1 94 ? -12.731 2.172 12.720 1.00 94.19 94 PRO A O 1
ATOM 748 N N . LYS A 1 95 ? -14.772 1.331 13.099 1.00 94.81 95 LYS A N 1
ATOM 749 C CA . LYS A 1 95 ? -14.348 -0.072 12.977 1.00 94.81 95 LYS A CA 1
ATOM 750 C C . LYS A 1 95 ? -13.907 -0.412 11.559 1.00 94.81 95 LYS A C 1
ATOM 752 O O . LYS A 1 95 ? -12.970 -1.178 11.373 1.00 94.81 95 LYS A O 1
ATOM 757 N N . VAL A 1 96 ? -14.594 0.148 10.564 1.00 95.81 96 VAL A N 1
ATOM 758 C CA . VAL A 1 96 ? -14.271 -0.074 9.151 1.00 95.81 96 VAL A CA 1
ATOM 759 C C . VAL A 1 96 ? -12.952 0.617 8.817 1.00 95.81 96 VAL A C 1
ATOM 761 O O . VAL A 1 96 ? -12.088 -0.004 8.206 1.00 95.81 96 VAL A O 1
ATOM 764 N N . ALA A 1 97 ? -12.751 1.848 9.300 1.00 97.19 97 ALA A N 1
ATOM 765 C CA . ALA A 1 97 ? -11.469 2.541 9.175 1.00 97.19 97 ALA A CA 1
ATOM 766 C C . ALA A 1 97 ? -10.329 1.753 9.843 1.00 97.19 97 ALA A C 1
ATOM 768 O O . ALA A 1 97 ? -9.295 1.529 9.223 1.00 97.19 97 ALA A O 1
ATOM 769 N N . PHE A 1 98 ? -10.535 1.259 11.066 1.00 97.62 98 PHE A N 1
ATOM 770 C CA . PHE A 1 98 ? -9.544 0.441 11.766 1.00 97.62 98 PHE A CA 1
ATOM 771 C C . PHE A 1 98 ? -9.215 -0.859 11.024 1.00 97.62 98 PHE A C 1
ATOM 773 O O . PHE A 1 98 ? -8.049 -1.199 10.844 1.00 97.62 98 PHE A O 1
ATOM 780 N N . TYR A 1 99 ? -10.225 -1.565 10.521 1.00 97.56 99 TYR A N 1
ATOM 781 C CA . TYR A 1 99 ? -10.003 -2.754 9.706 1.00 97.56 99 TYR A CA 1
ATOM 782 C C . TYR A 1 99 ? -9.185 -2.440 8.442 1.00 97.56 99 TYR A C 1
ATOM 784 O O . TYR A 1 99 ? -8.223 -3.150 8.148 1.00 97.56 99 TYR A O 1
ATOM 792 N N . TYR A 1 100 ? -9.512 -1.367 7.712 1.00 98.06 100 TYR A N 1
ATOM 793 C CA . TYR A 1 100 ? -8.751 -0.987 6.520 1.00 98.06 100 TYR A CA 1
ATOM 794 C C . TYR A 1 100 ? -7.342 -0.478 6.841 1.00 98.06 100 TYR A C 1
ATOM 796 O O . TYR A 1 100 ? -6.447 -0.672 6.022 1.00 98.06 100 TYR A O 1
ATOM 804 N N . LEU A 1 101 ? -7.106 0.081 8.032 1.00 98.06 101 LEU A N 1
ATOM 805 C CA . LEU A 1 101 ? -5.764 0.394 8.523 1.00 98.06 101 LEU A CA 1
ATOM 806 C C . LEU A 1 101 ? -4.915 -0.878 8.620 1.00 98.06 101 LEU A C 1
ATOM 808 O O . LEU A 1 101 ? -3.827 -0.939 8.042 1.00 98.06 101 LEU A O 1
ATOM 812 N N . LEU A 1 102 ? -5.436 -1.909 9.292 1.00 98.12 102 LEU A N 1
ATOM 813 C CA . LEU A 1 102 ? -4.742 -3.190 9.422 1.00 98.12 102 LEU A CA 1
ATOM 814 C C . LEU A 1 102 ? -4.560 -3.863 8.056 1.00 98.12 102 LEU A C 1
ATOM 816 O O . LEU A 1 102 ? -3.460 -4.304 7.723 1.00 98.12 102 LEU A O 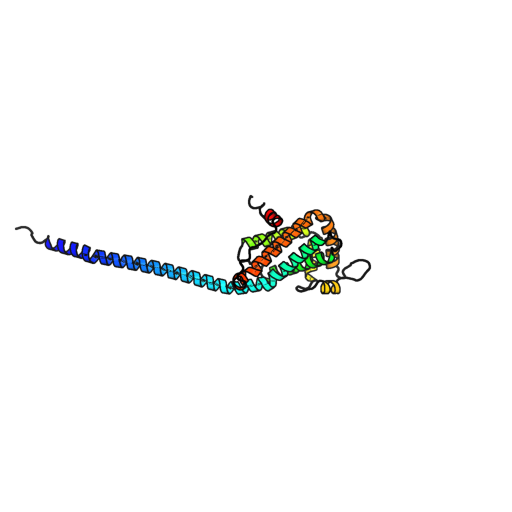1
ATOM 820 N N . LEU A 1 103 ? -5.603 -3.892 7.221 1.00 97.56 103 LEU A N 1
ATOM 821 C CA . LEU A 1 103 ? -5.529 -4.493 5.889 1.00 97.56 103 LEU A CA 1
ATOM 822 C C . LEU A 1 103 ? -4.483 -3.794 5.009 1.00 97.56 103 LEU A C 1
ATOM 824 O O . LEU A 1 103 ? -3.689 -4.469 4.353 1.00 97.56 103 LEU A O 1
ATOM 828 N N . CYS A 1 104 ? -4.444 -2.461 5.018 1.00 97.31 104 CYS A N 1
ATOM 829 C CA . CYS A 1 104 ? -3.459 -1.681 4.273 1.00 97.31 104 CYS A CA 1
ATOM 830 C C . CYS A 1 104 ? -2.030 -1.996 4.754 1.00 97.31 104 CYS A C 1
ATOM 832 O O . CYS A 1 104 ? -1.157 -2.317 3.944 1.00 97.31 104 CYS A O 1
ATOM 834 N N . GLY A 1 105 ? -1.812 -2.043 6.074 1.00 97.38 105 GLY A N 1
ATOM 835 C CA . GLY A 1 105 ? -0.543 -2.470 6.671 1.00 97.38 105 GLY A CA 1
ATOM 836 C C . GLY A 1 105 ? -0.126 -3.886 6.255 1.00 97.38 105 GLY A C 1
ATOM 837 O O . GLY A 1 105 ? 1.014 -4.097 5.837 1.00 97.38 105 GLY A O 1
ATOM 838 N N . LYS A 1 106 ? -1.054 -4.852 6.277 1.00 97.44 106 LYS A N 1
ATOM 839 C CA . LYS A 1 106 ? -0.804 -6.248 5.874 1.00 97.44 106 LYS A CA 1
ATOM 840 C C . LYS A 1 106 ? -0.411 -6.355 4.404 1.00 97.44 106 LYS A C 1
ATOM 842 O O . LYS A 1 106 ? 0.542 -7.060 4.067 1.00 97.44 106 LYS A O 1
ATOM 847 N N . ARG A 1 107 ? -1.116 -5.638 3.524 1.00 96.69 107 ARG A N 1
ATOM 848 C CA . ARG A 1 107 ? -0.825 -5.593 2.082 1.00 96.69 107 ARG A CA 1
ATOM 849 C C . ARG A 1 107 ? 0.514 -4.927 1.793 1.00 96.69 107 ARG A C 1
ATOM 851 O O . ARG A 1 107 ? 1.254 -5.409 0.933 1.00 96.69 107 ARG A O 1
ATOM 858 N N . MET A 1 108 ? 0.875 -3.888 2.540 1.00 97.06 108 MET A N 1
ATOM 859 C CA . MET A 1 108 ? 2.192 -3.271 2.410 1.00 97.06 108 MET A CA 1
ATOM 860 C C . MET A 1 108 ? 3.304 -4.203 2.906 1.00 97.06 108 MET A C 1
ATOM 862 O O . MET A 1 108 ? 4.323 -4.348 2.232 1.00 97.06 108 MET A O 1
ATOM 866 N N . ALA A 1 109 ? 3.113 -4.885 4.040 1.00 96.50 109 ALA A N 1
ATOM 867 C CA . ALA A 1 109 ? 4.071 -5.863 4.557 1.00 96.50 109 ALA A CA 1
ATOM 868 C C . ALA A 1 109 ? 4.315 -6.999 3.550 1.00 96.50 109 ALA A C 1
ATOM 870 O O . ALA A 1 109 ? 5.465 -7.347 3.276 1.00 96.50 109 ALA A O 1
ATOM 871 N N . LYS A 1 110 ? 3.247 -7.509 2.924 1.00 95.00 110 LYS A N 1
ATOM 872 C CA . LYS A 1 110 ? 3.347 -8.453 1.806 1.00 95.00 110 LYS A CA 1
ATOM 873 C C . LYS A 1 110 ? 4.131 -7.863 0.636 1.00 95.00 110 LYS A C 1
ATOM 875 O O . LYS A 1 110 ? 5.072 -8.489 0.171 1.00 95.00 110 LYS A O 1
ATOM 880 N N . THR A 1 111 ? 3.772 -6.663 0.180 1.00 95.81 111 THR A N 1
ATOM 881 C CA . THR A 1 111 ? 4.426 -6.011 -0.967 1.00 95.81 111 THR A CA 1
ATOM 882 C C . THR A 1 111 ? 5.934 -5.891 -0.744 1.00 95.81 111 THR A C 1
ATOM 884 O O . THR A 1 111 ? 6.720 -6.273 -1.612 1.00 95.81 111 THR A O 1
ATOM 887 N N . ARG A 1 112 ? 6.357 -5.468 0.455 1.00 95.69 112 ARG A N 1
ATOM 888 C CA . ARG A 1 112 ? 7.775 -5.421 0.845 1.00 95.69 112 ARG A CA 1
ATOM 889 C C . ARG A 1 112 ? 8.425 -6.802 0.844 1.00 95.69 112 ARG A C 1
ATOM 891 O O . ARG A 1 112 ? 9.540 -6.932 0.353 1.00 95.69 112 ARG A O 1
ATOM 898 N N . LYS A 1 113 ? 7.746 -7.823 1.369 1.00 95.31 113 LYS A N 1
ATOM 899 C CA . LYS A 1 113 ? 8.262 -9.198 1.407 1.00 95.31 113 LYS A CA 1
ATOM 900 C C . LYS A 1 113 ? 8.434 -9.795 0.008 1.00 95.31 113 LYS A C 1
ATOM 902 O O . LYS A 1 113 ? 9.458 -10.414 -0.260 1.00 95.31 113 LYS A O 1
ATOM 907 N N . ASP A 1 114 ? 7.448 -9.610 -0.863 1.00 94.31 114 ASP A N 1
ATOM 908 C CA . ASP A 1 114 ? 7.389 -10.284 -2.162 1.00 94.31 114 ASP A CA 1
ATOM 909 C C . ASP A 1 114 ? 8.225 -9.560 -3.230 1.00 94.31 114 ASP A C 1
ATOM 911 O O . ASP A 1 114 ? 8.732 -10.201 -4.149 1.00 94.31 114 ASP A O 1
ATOM 915 N N . THR A 1 115 ? 8.391 -8.236 -3.116 1.00 92.88 115 THR A N 1
ATOM 916 C CA . THR A 1 115 ? 9.037 -7.411 -4.159 1.00 92.88 115 THR A CA 1
ATOM 917 C C . THR A 1 115 ? 10.198 -6.545 -3.666 1.00 92.88 115 THR A C 1
ATOM 919 O O . THR A 1 115 ? 10.938 -6.001 -4.481 1.00 92.88 115 THR A O 1
ATOM 922 N N . GLY A 1 116 ? 10.382 -6.404 -2.350 1.00 92.69 116 GLY A N 1
ATOM 923 C CA . GLY A 1 116 ? 11.375 -5.504 -1.757 1.00 92.69 116 GLY A CA 1
ATOM 924 C C . GLY A 1 116 ? 10.932 -4.040 -1.640 1.00 92.69 116 GLY A C 1
ATOM 925 O O . GLY A 1 116 ? 11.684 -3.238 -1.094 1.00 92.69 116 GLY A O 1
ATOM 926 N N . GLY A 1 117 ? 9.732 -3.668 -2.104 1.00 92.12 117 GLY A N 1
ATOM 927 C CA . GLY A 1 117 ? 9.234 -2.291 -2.033 1.00 92.12 117 GLY A CA 1
ATOM 928 C C . GLY A 1 117 ? 8.324 -1.934 -3.205 1.00 92.12 117 GLY A C 1
ATOM 929 O O . GLY A 1 117 ? 7.435 -2.699 -3.557 1.00 92.12 117 GLY A O 1
ATOM 930 N N . PHE A 1 118 ? 8.533 -0.761 -3.800 1.00 94.50 118 PHE A N 1
ATOM 931 C CA . PHE A 1 118 ? 7.885 -0.396 -5.057 1.00 94.50 118 PHE A CA 1
ATOM 932 C C . PHE A 1 118 ? 8.865 -0.604 -6.198 1.00 94.50 118 PHE A C 1
ATOM 934 O O . PHE A 1 118 ? 10.012 -0.175 -6.122 1.00 94.50 118 PHE A O 1
ATOM 941 N N . TYR A 1 119 ? 8.392 -1.277 -7.236 1.00 92.12 119 TYR A N 1
ATOM 942 C CA . TYR A 1 119 ? 9.111 -1.473 -8.482 1.00 92.12 119 TYR A CA 1
ATOM 943 C C . TYR A 1 119 ? 8.223 -0.970 -9.616 1.00 92.12 119 TYR A C 1
ATOM 945 O O . TYR A 1 119 ? 7.425 -1.717 -10.200 1.00 92.12 119 TYR A O 1
ATOM 953 N N . PHE A 1 120 ? 8.277 0.335 -9.846 1.00 92.50 120 PHE A N 1
ATOM 954 C CA . PHE A 1 120 ? 7.562 1.006 -10.918 1.00 92.50 120 PHE A CA 1
ATOM 955 C C . PHE A 1 120 ? 8.493 1.193 -12.111 1.00 92.50 120 PHE A C 1
ATOM 957 O O . PHE A 1 120 ? 9.695 0.939 -12.066 1.00 92.50 120 PHE A O 1
ATOM 964 N N . LYS A 1 121 ? 7.943 1.646 -13.237 1.00 87.81 121 LYS A N 1
ATOM 965 C CA . LYS A 1 121 ? 8.788 1.966 -14.390 1.00 87.81 121 LYS A CA 1
ATOM 966 C C . LYS A 1 121 ? 9.409 3.361 -14.295 1.00 87.81 121 LYS A C 1
ATOM 968 O O . LYS A 1 121 ? 10.409 3.612 -14.966 1.00 87.81 121 LYS A O 1
ATOM 973 N N . ASP A 1 122 ? 8.806 4.281 -13.545 1.00 87.88 122 ASP A N 1
ATOM 974 C CA . ASP A 1 122 ? 9.379 5.606 -13.300 1.00 87.88 122 ASP A CA 1
ATOM 975 C C . ASP A 1 122 ? 9.756 5.770 -11.825 1.00 87.88 122 ASP A C 1
ATOM 977 O O . ASP A 1 122 ? 8.897 5.688 -10.948 1.00 87.88 122 ASP A O 1
ATOM 981 N N . LEU A 1 123 ? 11.030 6.084 -11.573 1.00 89.69 123 LEU A N 1
ATOM 982 C CA . LEU A 1 123 ? 11.562 6.382 -10.242 1.00 89.69 123 LEU A CA 1
ATOM 983 C C . LEU A 1 123 ? 10.792 7.518 -9.551 1.00 89.69 123 LEU A C 1
ATOM 985 O O . LEU A 1 123 ? 10.677 7.538 -8.330 1.00 89.69 123 LEU A O 1
ATOM 989 N N . ARG A 1 124 ? 10.252 8.477 -10.313 1.00 91.50 124 ARG A N 1
ATOM 990 C CA . ARG A 1 124 ? 9.428 9.560 -9.752 1.00 91.50 124 ARG A CA 1
ATOM 991 C C . ARG A 1 124 ? 8.144 9.030 -9.126 1.00 91.50 124 ARG A C 1
ATOM 993 O O . ARG A 1 124 ? 7.745 9.521 -8.078 1.00 91.50 124 ARG A O 1
ATOM 1000 N N . GLY A 1 125 ? 7.524 8.031 -9.753 1.00 91.81 125 GLY A N 1
ATOM 1001 C CA . GLY A 1 125 ? 6.344 7.375 -9.202 1.00 91.81 125 GLY A CA 1
ATOM 1002 C C . GLY A 1 125 ? 6.678 6.625 -7.915 1.00 91.81 125 GLY A C 1
ATOM 1003 O O . GLY A 1 125 ? 5.922 6.712 -6.955 1.00 91.81 125 GLY A O 1
ATOM 1004 N N . GLU A 1 126 ? 7.826 5.936 -7.873 1.00 95.06 126 GLU A N 1
ATOM 1005 C CA . GLU A 1 126 ? 8.259 5.199 -6.675 1.00 95.06 126 GLU A CA 1
ATOM 1006 C C . GLU A 1 126 ? 8.494 6.144 -5.503 1.00 95.06 126 GLU A C 1
ATOM 1008 O O . GLU A 1 126 ? 8.016 5.883 -4.402 1.00 95.06 126 GLU A O 1
ATOM 1013 N N . LYS A 1 127 ? 9.186 7.264 -5.753 1.00 95.75 127 LYS A N 1
ATOM 1014 C CA . LYS A 1 127 ? 9.415 8.307 -4.748 1.00 95.75 127 LYS A CA 1
ATOM 1015 C C . LYS A 1 127 ? 8.105 8.884 -4.232 1.00 95.75 127 LYS A C 1
ATOM 1017 O O . LYS A 1 127 ? 7.911 8.915 -3.025 1.00 95.75 127 LYS A O 1
ATOM 1022 N N . LEU A 1 128 ? 7.188 9.248 -5.130 1.00 95.19 128 LEU A N 1
ATOM 1023 C CA . LEU A 1 128 ? 5.876 9.766 -4.744 1.00 95.19 128 LEU A CA 1
ATOM 1024 C C . LEU A 1 128 ? 5.108 8.762 -3.873 1.00 95.19 128 LEU A C 1
ATOM 1026 O O . LEU A 1 128 ? 4.588 9.128 -2.825 1.00 95.19 128 LEU A O 1
ATOM 1030 N N . ALA A 1 129 ? 5.054 7.490 -4.276 1.00 97.00 129 ALA A N 1
ATOM 1031 C CA . ALA A 1 129 ? 4.367 6.456 -3.507 1.00 97.00 129 ALA A CA 1
ATOM 1032 C C . ALA A 1 129 ? 5.031 6.213 -2.140 1.00 97.00 129 ALA A C 1
ATOM 1034 O O . ALA A 1 129 ? 4.333 6.058 -1.138 1.00 97.00 129 ALA A O 1
ATOM 1035 N N . ALA A 1 130 ? 6.366 6.221 -2.081 1.00 96.88 130 ALA A N 1
ATOM 1036 C CA . ALA A 1 130 ? 7.115 6.100 -0.836 1.00 96.88 130 ALA A CA 1
ATOM 1037 C C . ALA A 1 130 ? 6.859 7.284 0.109 1.00 96.88 130 ALA A C 1
ATOM 1039 O O . ALA A 1 130 ? 6.567 7.054 1.279 1.00 96.88 130 ALA A O 1
ATOM 1040 N N . GLU A 1 131 ? 6.891 8.518 -0.397 1.00 96.81 131 GLU A N 1
ATOM 1041 C CA . GLU A 1 131 ? 6.603 9.734 0.373 1.00 96.81 131 GLU A CA 1
ATOM 1042 C C . GLU A 1 131 ? 5.161 9.745 0.887 1.00 96.81 131 GLU A C 1
ATOM 1044 O O . GLU A 1 131 ? 4.931 10.008 2.065 1.00 96.81 131 GLU A O 1
ATOM 1049 N N . CYS A 1 132 ? 4.184 9.391 0.045 1.00 97.75 132 CYS A N 1
ATOM 1050 C CA . CYS A 1 132 ? 2.789 9.262 0.466 1.00 97.75 132 CYS A CA 1
ATOM 1051 C C . CYS A 1 132 ? 2.635 8.229 1.594 1.00 97.75 132 CYS A C 1
ATOM 1053 O O . CYS A 1 132 ? 1.989 8.498 2.606 1.00 97.75 132 CYS A O 1
ATOM 1055 N N . TRP A 1 133 ? 3.246 7.050 1.442 1.00 97.56 133 TRP A N 1
ATOM 1056 C CA . TRP A 1 133 ? 3.194 5.996 2.455 1.00 97.56 133 TRP A CA 1
ATOM 1057 C C . TRP A 1 133 ? 3.875 6.409 3.764 1.00 97.56 133 TRP A C 1
ATOM 1059 O O . TRP A 1 133 ? 3.362 6.127 4.850 1.00 97.56 133 TRP A O 1
ATOM 1069 N N . GLN A 1 134 ? 5.028 7.070 3.664 1.00 96.38 134 GLN A N 1
ATOM 1070 C CA . GLN A 1 134 ? 5.778 7.573 4.806 1.00 96.38 134 GLN A CA 1
ATOM 1071 C C . GLN A 1 134 ? 4.966 8.619 5.568 1.00 96.38 134 GLN A C 1
ATOM 1073 O O . GLN A 1 134 ? 4.749 8.433 6.760 1.00 96.38 134 GLN A O 1
ATOM 1078 N N . ARG A 1 135 ? 4.431 9.635 4.881 1.00 96.38 135 ARG A N 1
ATOM 1079 C CA . ARG A 1 135 ? 3.599 10.681 5.495 1.00 96.38 135 ARG A CA 1
ATOM 1080 C C . ARG A 1 135 ? 2.363 10.101 6.176 1.00 96.38 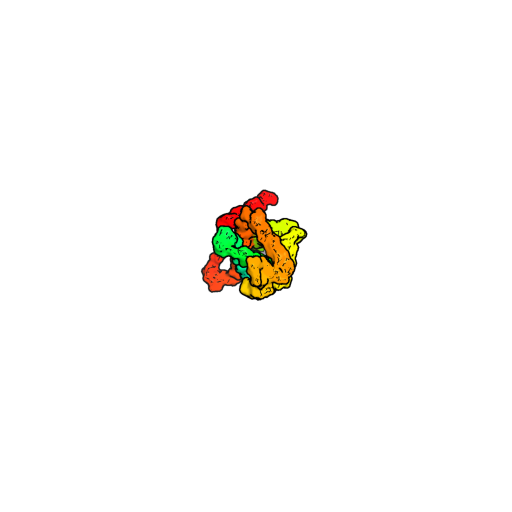135 ARG A C 1
ATOM 1082 O O . ARG A 1 135 ? 2.090 10.424 7.323 1.00 96.38 135 ARG A O 1
ATOM 1089 N N . PHE A 1 136 ? 1.656 9.175 5.525 1.00 96.31 136 PHE A N 1
ATOM 1090 C CA . PHE A 1 136 ? 0.546 8.449 6.154 1.00 96.31 136 PHE A CA 1
ATOM 1091 C C . PHE A 1 136 ? 0.972 7.775 7.473 1.00 96.31 136 PHE A C 1
ATOM 1093 O O . PHE A 1 136 ? 0.296 7.928 8.493 1.00 96.31 136 PHE A O 1
ATOM 1100 N N . ARG A 1 137 ? 2.088 7.034 7.458 1.00 95.69 137 ARG A N 1
ATOM 1101 C CA . ARG A 1 137 ? 2.604 6.326 8.636 1.00 95.69 137 ARG A CA 1
ATOM 1102 C C . ARG A 1 137 ? 3.016 7.283 9.747 1.00 95.69 137 ARG A C 1
ATOM 1104 O O . ARG A 1 137 ? 2.617 7.078 10.883 1.00 95.69 137 ARG A O 1
ATOM 1111 N N . GLU A 1 138 ? 3.822 8.280 9.422 1.00 94.44 138 GLU A N 1
ATOM 1112 C CA . GLU A 1 138 ? 4.371 9.250 10.370 1.00 94.44 138 GLU A CA 1
ATOM 1113 C C . GLU A 1 138 ? 3.260 10.053 11.038 1.00 94.44 138 GLU A C 1
ATOM 1115 O O . GLU A 1 138 ? 3.209 10.151 12.264 1.00 94.44 138 GLU A O 1
ATOM 1120 N N . THR A 1 139 ? 2.303 10.534 10.244 1.00 94.50 139 THR A N 1
ATOM 1121 C CA . THR A 1 139 ? 1.188 11.322 10.756 1.00 94.50 139 THR A CA 1
ATOM 1122 C C . THR A 1 139 ? 0.247 10.473 11.607 1.00 94.50 139 THR A C 1
ATOM 1124 O O . THR A 1 139 ? -0.118 10.918 12.689 1.00 94.50 139 THR A O 1
ATOM 1127 N N . LEU A 1 140 ? -0.124 9.257 11.177 1.00 94.50 140 LEU A N 1
ATOM 1128 C CA . LEU A 1 140 ? -1.125 8.447 11.887 1.00 94.50 140 LEU A CA 1
ATOM 1129 C C . LEU A 1 140 ? -0.541 7.540 12.982 1.00 94.50 140 LEU A C 1
ATOM 1131 O O . LEU A 1 140 ? -1.104 7.437 14.068 1.00 94.50 140 LEU A O 1
ATOM 1135 N N . LEU A 1 141 ? 0.553 6.833 12.700 1.00 93.88 141 LEU A N 1
ATOM 1136 C CA . LEU A 1 141 ? 1.172 5.880 13.634 1.00 93.88 141 LEU A CA 1
ATOM 1137 C C . LEU A 1 141 ? 2.234 6.533 14.526 1.00 93.88 141 LEU A C 1
ATOM 1139 O O . LEU A 1 141 ? 2.554 5.984 15.579 1.00 93.88 141 LEU A O 1
ATOM 1143 N N . GLY A 1 142 ? 2.747 7.698 14.124 1.00 91.00 142 GLY A N 1
ATOM 1144 C CA . GLY A 1 142 ? 3.842 8.398 14.784 1.00 91.00 142 GLY A CA 1
ATOM 1145 C C . GLY A 1 142 ? 5.201 8.124 14.134 1.00 91.00 142 GLY A C 1
ATOM 1146 O O . GLY A 1 142 ? 5.408 7.114 13.458 1.00 91.00 142 GLY A O 1
ATOM 1147 N N . ASN A 1 143 ? 6.141 9.043 14.372 1.00 90.75 143 ASN A N 1
ATOM 1148 C CA . ASN A 1 143 ? 7.528 8.953 13.892 1.00 90.75 143 ASN A CA 1
ATOM 1149 C C . ASN A 1 143 ? 8.371 7.941 14.676 1.00 90.75 143 ASN A C 1
ATOM 1151 O O . ASN A 1 143 ? 9.399 7.484 14.187 1.00 90.75 143 ASN A O 1
ATOM 1155 N N . ASP A 1 144 ? 7.954 7.634 15.901 1.00 93.12 144 ASP A N 1
ATOM 1156 C CA . ASP A 1 144 ? 8.630 6.689 16.777 1.00 93.12 144 ASP A CA 1
ATOM 1157 C C . ASP A 1 144 ? 8.089 5.275 16.522 1.00 93.12 144 ASP A C 1
ATOM 1159 O O . ASP A 1 144 ? 6.891 5.024 16.677 1.00 93.12 144 ASP A O 1
ATOM 1163 N N . GLU A 1 145 ? 8.956 4.354 16.097 1.00 91.88 145 GLU A N 1
ATOM 1164 C CA . GLU A 1 145 ? 8.571 2.956 15.864 1.00 91.88 145 GLU A CA 1
ATOM 1165 C C . GLU A 1 145 ? 8.262 2.216 17.174 1.00 91.88 145 GLU A C 1
ATOM 1167 O O . GLU A 1 145 ? 7.499 1.249 17.154 1.00 91.88 145 GLU A O 1
ATOM 1172 N N . ASP A 1 146 ? 8.756 2.725 18.308 1.00 94.19 146 ASP A N 1
ATOM 1173 C CA . ASP A 1 146 ? 8.455 2.215 19.647 1.00 94.19 146 ASP A CA 1
ATOM 1174 C C . ASP A 1 146 ? 7.173 2.829 20.238 1.00 94.19 146 ASP A C 1
ATOM 1176 O O . ASP A 1 146 ? 6.754 2.475 21.348 1.00 94.19 146 ASP A O 1
ATOM 1180 N N . ALA A 1 147 ? 6.498 3.726 19.505 1.00 93.62 147 ALA A N 1
ATOM 1181 C CA . ALA A 1 147 ? 5.236 4.296 19.950 1.00 93.62 147 ALA A CA 1
ATOM 1182 C C . ALA A 1 147 ? 4.201 3.179 20.204 1.00 93.62 147 ALA A C 1
ATOM 1184 O O . ALA A 1 147 ? 4.025 2.294 19.358 1.00 93.62 147 ALA A O 1
ATOM 1185 N N . PRO A 1 148 ? 3.430 3.233 21.312 1.00 95.12 148 PRO A N 1
ATOM 1186 C CA . PRO A 1 148 ? 2.510 2.154 21.675 1.00 95.12 148 PRO A CA 1
ATOM 1187 C C . PRO A 1 148 ? 1.528 1.777 20.562 1.00 95.12 148 PRO A C 1
ATOM 1189 O O . PRO A 1 148 ? 1.267 0.597 20.331 1.00 95.12 148 PRO A O 1
ATOM 1192 N N . PHE A 1 149 ? 0.998 2.774 19.844 1.00 95.94 149 PHE A N 1
ATOM 1193 C CA . PHE A 1 149 ? 0.062 2.522 18.752 1.00 95.94 149 PHE A CA 1
ATOM 1194 C C . PHE A 1 149 ? 0.737 1.886 17.535 1.00 95.94 149 PHE A C 1
ATOM 1196 O O . PHE A 1 149 ? 0.168 0.967 16.948 1.00 95.94 149 PHE A O 1
ATOM 1203 N N . HIS A 1 150 ? 1.955 2.317 17.194 1.00 96.19 150 HIS A N 1
ATOM 1204 C CA . HIS A 1 150 ? 2.737 1.724 16.115 1.00 96.19 150 HIS A CA 1
ATOM 1205 C C . HIS A 1 150 ? 2.951 0.230 16.370 1.00 96.19 150 HIS A C 1
ATOM 1207 O O . HIS A 1 150 ? 2.569 -0.602 15.545 1.00 96.19 150 HIS A O 1
ATOM 1213 N N . LEU A 1 151 ? 3.490 -0.121 17.541 1.00 96.31 151 LEU A N 1
ATOM 1214 C CA . LEU A 1 151 ? 3.769 -1.507 17.910 1.00 96.31 151 LEU A CA 1
ATOM 1215 C C . LEU A 1 151 ? 2.499 -2.362 17.923 1.00 96.31 151 LEU A C 1
ATOM 1217 O O . LEU A 1 151 ? 2.498 -3.467 17.375 1.00 96.31 151 LEU A O 1
ATOM 1221 N N . ALA A 1 152 ? 1.405 -1.852 18.494 1.00 96.81 152 ALA A N 1
ATOM 1222 C CA . ALA A 1 152 ? 0.135 -2.572 18.547 1.00 96.81 152 ALA A CA 1
ATOM 1223 C C . ALA A 1 152 ? -0.463 -2.797 17.145 1.00 96.81 152 ALA A C 1
ATOM 1225 O O . ALA A 1 152 ? -0.908 -3.905 16.831 1.00 96.81 152 ALA A O 1
ATOM 1226 N N . ALA A 1 153 ? -0.434 -1.781 16.277 1.00 96.69 153 ALA A N 1
ATOM 1227 C CA . ALA A 1 153 ? -0.930 -1.879 14.907 1.00 96.69 153 ALA A CA 1
ATOM 1228 C C . ALA A 1 153 ? -0.106 -2.868 14.069 1.00 96.69 153 ALA A C 1
ATOM 1230 O O . ALA A 1 153 ? -0.686 -3.707 13.381 1.00 96.69 153 ALA A O 1
ATOM 1231 N N . ILE A 1 154 ? 1.229 -2.819 14.158 1.00 96.56 154 ILE A N 1
ATOM 1232 C CA . ILE A 1 154 ? 2.116 -3.745 13.440 1.00 96.56 154 ILE A CA 1
ATOM 1233 C C . ILE A 1 154 ? 1.958 -5.179 13.955 1.00 96.56 154 ILE A C 1
ATOM 1235 O O . ILE A 1 154 ? 1.830 -6.100 13.151 1.00 96.56 154 ILE A O 1
ATOM 1239 N N . SER A 1 155 ? 1.877 -5.374 15.272 1.00 96.38 155 SER A N 1
ATOM 1240 C CA . SER A 1 155 ? 1.677 -6.704 15.868 1.00 96.38 155 SER A CA 1
ATOM 1241 C C . SER A 1 155 ? 0.321 -7.312 15.484 1.00 96.38 155 SER A C 1
ATOM 1243 O O . SER A 1 155 ? 0.207 -8.520 15.287 1.00 96.38 155 SER A O 1
ATOM 1245 N N . SER A 1 156 ? -0.707 -6.476 15.299 1.00 97.12 156 SER A N 1
ATOM 1246 C CA . SER A 1 156 ? -2.036 -6.914 14.847 1.00 97.12 156 SER A CA 1
ATOM 1247 C C . SER A 1 156 ? -2.040 -7.450 13.412 1.00 97.12 156 SER A C 1
ATOM 1249 O O . SER A 1 156 ? -2.948 -8.193 13.033 1.00 97.12 156 SER A O 1
ATOM 1251 N N . LEU A 1 157 ? -1.036 -7.108 12.594 1.00 96.06 157 LEU A N 1
ATOM 1252 C CA . LEU A 1 157 ? -0.966 -7.572 11.208 1.00 96.06 157 LEU A CA 1
ATOM 1253 C C . LEU A 1 157 ? -0.829 -9.093 11.128 1.00 96.06 157 LEU A C 1
ATOM 1255 O O . LEU A 1 157 ? -1.356 -9.699 10.196 1.00 96.06 157 LEU A O 1
ATOM 1259 N N . ASP A 1 158 ? -0.165 -9.735 12.087 1.00 93.81 158 ASP A N 1
ATOM 1260 C CA . ASP A 1 158 ? 0.018 -11.190 12.082 1.00 93.81 158 ASP A CA 1
ATOM 1261 C C . ASP A 1 158 ? -1.274 -11.956 12.391 1.00 93.81 158 ASP A C 1
ATOM 1263 O O . ASP A 1 158 ? -1.447 -13.080 11.916 1.00 93.81 158 ASP A O 1
ATOM 1267 N N . ALA A 1 159 ? -2.222 -11.328 13.089 1.00 93.06 159 ALA A N 1
ATOM 1268 C CA . ALA A 1 159 ? -3.511 -11.928 13.422 1.00 93.06 159 ALA A CA 1
ATOM 1269 C C . ALA A 1 159 ? -4.488 -11.967 12.227 1.00 93.06 159 ALA A C 1
ATOM 1271 O O . ALA A 1 159 ? -5.333 -12.871 12.133 1.00 93.06 159 ALA A O 1
ATOM 1272 N N . ILE A 1 160 ? -4.378 -11.013 11.297 1.00 94.50 160 ILE A N 1
ATOM 1273 C CA . ILE A 1 160 ? -5.282 -10.891 10.144 1.00 94.50 160 ILE A CA 1
ATOM 1274 C C . ILE A 1 160 ? -4.777 -11.650 8.913 1.00 94.50 160 ILE A C 1
ATOM 1276 O O . ILE A 1 160 ? -3.571 -11.761 8.651 1.00 94.50 160 ILE A O 1
ATOM 1280 N N . ALA A 1 161 ? -5.717 -12.182 8.128 1.00 92.38 161 ALA A N 1
ATOM 1281 C CA . ALA A 1 161 ? -5.378 -12.883 6.893 1.00 92.38 161 ALA A CA 1
ATOM 1282 C C . ALA A 1 161 ? -5.022 -11.889 5.776 1.00 92.38 161 ALA A C 1
ATOM 1284 O O . ALA A 1 161 ? -5.478 -10.749 5.759 1.00 92.38 161 ALA A O 1
ATOM 1285 N N . GLU A 1 162 ? -4.211 -12.329 4.810 1.00 88.19 162 GLU A N 1
ATOM 1286 C CA . GLU A 1 162 ? -3.816 -11.483 3.676 1.00 88.19 162 GLU A CA 1
ATOM 1287 C C . GLU A 1 162 ? -5.029 -11.060 2.831 1.00 88.19 162 GLU A C 1
ATOM 1289 O O . GLU A 1 162 ? -5.157 -9.902 2.439 1.00 88.19 162 GLU A O 1
ATOM 1294 N N . ILE A 1 163 ? -5.935 -12.008 2.577 1.00 88.00 163 ILE A N 1
ATOM 1295 C CA . ILE A 1 163 ? -7.199 -11.801 1.872 1.00 88.00 163 ILE A CA 1
ATOM 1296 C C . ILE A 1 163 ? -8.320 -12.055 2.879 1.00 88.00 163 ILE A C 1
ATOM 1298 O O . ILE A 1 163 ? -8.817 -13.169 3.013 1.00 88.00 163 ILE A O 1
ATOM 1302 N N . GLU A 1 164 ? -8.693 -11.021 3.619 1.00 90.88 164 GLU A N 1
ATOM 1303 C CA . GLU A 1 164 ? -9.807 -11.057 4.567 1.00 90.88 164 GLU A CA 1
ATOM 1304 C C . GLU A 1 164 ? -10.854 -10.034 4.138 1.00 90.88 164 GLU A C 1
ATOM 1306 O O . GLU A 1 164 ? -10.492 -8.990 3.604 1.00 90.88 164 GLU A O 1
ATOM 1311 N N . THR A 1 165 ? -12.140 -10.309 4.359 1.00 94.56 165 THR A N 1
ATOM 1312 C CA . THR A 1 165 ? -13.212 -9.309 4.210 1.00 94.56 165 THR A CA 1
ATOM 1313 C C . THR A 1 165 ? -13.566 -8.728 5.573 1.00 94.56 165 THR A C 1
ATOM 1315 O O . THR A 1 165 ? -13.400 -9.402 6.588 1.00 94.56 165 THR A O 1
ATOM 1318 N N . TYR A 1 166 ? -14.137 -7.521 5.619 1.00 95.06 166 TYR A N 1
ATOM 1319 C CA . TYR A 1 166 ? -14.572 -6.937 6.892 1.00 95.06 166 TYR A CA 1
ATOM 1320 C C . TYR A 1 166 ? -15.583 -7.827 7.636 1.00 95.06 166 TYR A C 1
ATOM 1322 O O . TYR A 1 166 ? -15.524 -7.946 8.854 1.00 95.06 166 TYR A O 1
ATOM 1330 N N . ALA A 1 167 ? -16.482 -8.508 6.915 1.00 94.88 167 ALA A N 1
ATOM 1331 C CA . ALA A 1 167 ? -17.438 -9.436 7.520 1.00 94.88 167 ALA A CA 1
ATOM 1332 C C . ALA A 1 167 ? -16.747 -10.645 8.179 1.00 94.88 167 ALA A C 1
ATOM 1334 O O . ALA A 1 167 ? -17.133 -11.049 9.278 1.00 94.88 167 ALA A O 1
ATOM 1335 N N . ALA A 1 168 ? -15.712 -11.195 7.534 1.00 95.50 168 ALA A N 1
ATOM 1336 C CA . ALA A 1 168 ? -14.909 -12.280 8.093 1.00 95.50 168 ALA A CA 1
ATOM 1337 C C . ALA A 1 168 ? -14.108 -11.808 9.317 1.00 95.50 168 ALA A C 1
ATOM 1339 O O . ALA A 1 168 ? -14.190 -12.441 10.367 1.00 95.50 168 ALA A O 1
ATOM 1340 N N . PHE A 1 169 ? -13.439 -10.654 9.212 1.00 95.81 169 PHE A N 1
ATOM 1341 C CA . PHE A 1 169 ? -12.723 -10.016 10.320 1.00 95.81 169 PHE A CA 1
ATOM 1342 C C . PHE A 1 169 ? -13.642 -9.801 11.528 1.00 95.81 169 PHE A C 1
ATOM 1344 O O . PHE A 1 169 ? -13.340 -10.230 12.639 1.00 95.81 169 PHE A O 1
ATOM 1351 N N . LYS A 1 170 ? -14.818 -9.207 11.294 1.00 94.88 170 LYS A N 1
ATOM 1352 C CA . LYS A 1 170 ? -15.836 -8.976 12.319 1.00 94.88 170 LYS A CA 1
ATOM 1353 C C . LYS A 1 170 ? -16.268 -10.275 12.992 1.00 94.88 170 LYS A C 1
ATOM 1355 O O . LYS A 1 170 ? -16.294 -10.344 14.210 1.00 94.88 170 LYS A O 1
ATOM 1360 N N . THR A 1 171 ? -16.587 -11.304 12.211 1.00 94.00 171 THR A N 1
ATOM 1361 C CA . THR A 1 171 ? -17.025 -12.604 12.749 1.00 94.00 171 THR A CA 1
ATOM 1362 C C . THR A 1 171 ? -15.933 -13.269 13.587 1.00 94.00 171 THR A C 1
ATOM 1364 O O . THR A 1 171 ? -16.231 -13.942 14.569 1.00 94.00 171 THR A O 1
ATOM 1367 N N . LYS A 1 172 ? -14.670 -13.089 13.194 1.00 93.94 172 LYS A N 1
ATOM 1368 C CA . LYS A 1 172 ? -13.516 -13.692 13.857 1.00 93.94 172 LYS A CA 1
ATOM 1369 C C . LYS A 1 172 ? -13.162 -12.991 15.166 1.00 93.94 172 LYS A C 1
ATOM 1371 O O . LYS A 1 172 ? -12.846 -13.674 16.139 1.00 93.94 172 LYS A O 1
ATOM 1376 N N . PHE A 1 173 ? -13.204 -11.659 15.178 1.00 93.75 173 PHE A N 1
ATOM 1377 C CA . PHE A 1 173 ? -12.621 -10.876 16.262 1.00 93.75 173 PHE A CA 1
ATOM 1378 C C . PHE A 1 173 ? -13.623 -10.095 17.110 1.00 93.75 173 PHE A C 1
ATOM 1380 O O . PHE A 1 173 ? -13.368 -9.905 18.294 1.00 93.75 173 PHE A O 1
ATOM 1387 N N . GLU A 1 174 ? -14.738 -9.621 16.550 1.00 92.44 174 GLU A N 1
ATOM 1388 C CA . GLU A 1 174 ? -15.666 -8.743 17.273 1.00 92.44 174 GLU A CA 1
ATOM 1389 C C . GLU A 1 174 ? -16.547 -9.552 18.236 1.00 92.44 174 GLU A C 1
ATOM 1391 O O . GLU A 1 174 ? -17.276 -10.461 17.830 1.00 92.44 174 GLU A O 1
ATOM 1396 N N . ILE A 1 175 ? -16.520 -9.194 19.520 1.00 88.94 175 ILE A N 1
ATOM 1397 C CA . ILE A 1 175 ? -17.425 -9.749 20.526 1.00 88.94 175 ILE A CA 1
ATOM 1398 C C . ILE A 1 175 ? -18.738 -8.969 20.473 1.00 88.94 175 ILE A C 1
ATOM 1400 O O . ILE A 1 175 ? -18.771 -7.743 20.589 1.00 88.94 175 ILE A O 1
ATOM 1404 N N . VAL A 1 176 ? -19.852 -9.685 20.324 1.00 79.56 176 VAL A N 1
ATOM 1405 C CA . VAL A 1 176 ? -21.186 -9.078 20.366 1.00 79.56 176 VAL A CA 1
ATOM 1406 C C . VAL A 1 176 ? -21.549 -8.779 21.824 1.00 79.56 176 VAL A C 1
ATOM 1408 O O . VAL A 1 176 ? -21.861 -9.688 22.590 1.00 79.56 176 VAL A O 1
ATOM 1411 N N . GLY A 1 177 ? -21.509 -7.501 22.205 1.00 74.50 177 GLY A N 1
ATOM 1412 C CA . GLY A 1 177 ? -21.834 -7.020 23.550 1.00 74.50 177 GLY A CA 1
ATOM 1413 C C . GLY A 1 177 ? -22.387 -5.591 23.558 1.00 74.50 177 GLY A C 1
ATOM 1414 O O . GLY A 1 177 ? -22.683 -5.016 22.512 1.00 74.50 177 GLY A O 1
ATOM 1415 N N . THR A 1 178 ? -22.546 -5.011 24.752 1.00 66.38 178 THR A N 1
ATOM 1416 C CA . THR A 1 178 ? -23.002 -3.616 24.928 1.00 66.38 178 THR A CA 1
ATOM 1417 C C . THR A 1 178 ? -21.950 -2.585 24.515 1.00 66.38 178 THR A C 1
ATOM 1419 O O . THR A 1 178 ? -22.304 -1.470 24.138 1.00 66.38 178 THR A O 1
ATOM 1422 N N . ALA A 1 179 ? -20.672 -2.966 24.549 1.00 76.31 179 ALA A N 1
ATOM 1423 C CA . ALA A 1 179 ? -19.554 -2.214 24.002 1.00 76.31 179 ALA A CA 1
ATOM 1424 C C . ALA A 1 179 ? -18.826 -3.068 22.961 1.00 76.31 179 ALA A C 1
ATOM 1426 O O . ALA A 1 179 ? -18.885 -4.297 22.995 1.00 76.31 179 ALA A O 1
ATOM 1427 N N . VAL A 1 180 ? -18.158 -2.403 22.025 1.00 74.94 180 VAL A N 1
ATOM 1428 C CA . VAL A 1 180 ? -17.389 -3.072 20.976 1.00 74.94 180 VAL A CA 1
ATOM 1429 C C . VAL A 1 180 ? -16.034 -3.424 21.556 1.00 74.94 180 VAL A C 1
ATOM 1431 O O . VAL A 1 180 ? -15.247 -2.520 21.823 1.00 74.94 180 VAL A O 1
ATOM 1434 N N . THR A 1 181 ? -15.790 -4.717 21.717 1.00 87.94 181 THR A N 1
ATOM 1435 C CA . THR A 1 181 ? -14.501 -5.272 22.125 1.00 8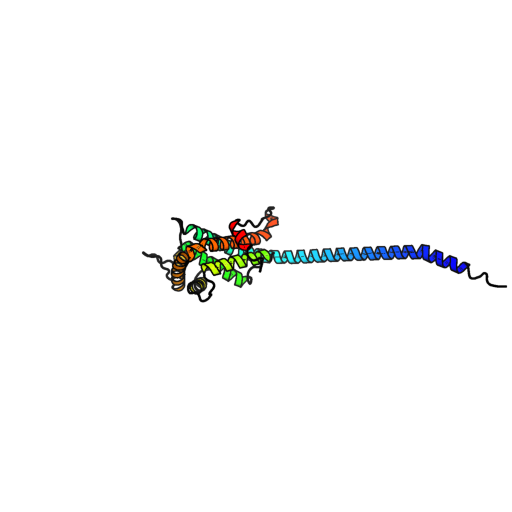7.94 181 THR A CA 1
ATOM 1436 C C . THR A 1 181 ? -14.082 -6.364 21.148 1.00 87.94 181 THR A C 1
ATOM 1438 O O . THR A 1 181 ? -14.920 -6.998 20.494 1.00 87.94 181 THR A O 1
ATOM 1441 N N . TYR A 1 182 ? -12.780 -6.579 21.039 1.00 93.62 182 TYR A N 1
ATOM 1442 C CA . TYR A 1 182 ? -12.180 -7.658 20.275 1.00 93.62 182 TYR A CA 1
ATOM 1443 C C . TYR A 1 182 ? -11.709 -8.780 21.209 1.00 93.62 182 TYR A C 1
ATOM 1445 O O . TYR A 1 182 ? -11.238 -8.542 22.320 1.00 93.62 182 TYR A O 1
ATOM 1453 N N . ASN A 1 183 ? -11.863 -10.030 20.771 1.00 93.25 183 ASN A N 1
ATOM 1454 C CA . ASN A 1 183 ? -11.451 -11.217 21.532 1.00 93.25 183 ASN A CA 1
ATOM 1455 C C . ASN A 1 183 ? -9.932 -11.472 21.510 1.00 93.25 183 ASN A C 1
ATOM 1457 O O . ASN A 1 183 ? -9.434 -12.249 22.323 1.00 93.25 183 ASN A O 1
ATOM 1461 N N . ASP A 1 184 ? -9.208 -10.823 20.599 1.00 95.25 184 ASP A N 1
ATOM 1462 C CA . ASP A 1 184 ? -7.756 -10.863 20.496 1.00 95.25 184 A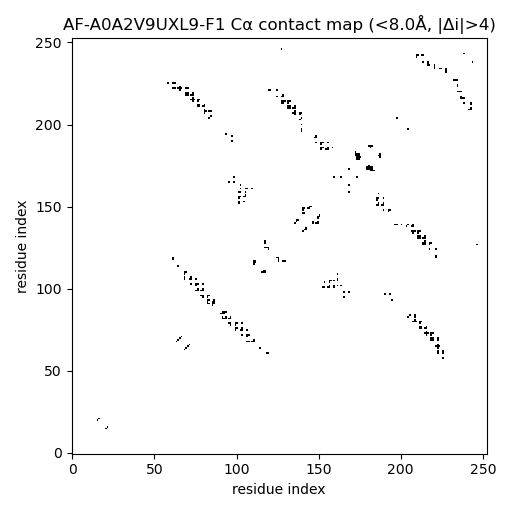SP A CA 1
ATOM 1463 C C . ASP A 1 184 ? -7.153 -9.663 21.237 1.00 95.25 184 ASP A C 1
ATOM 1465 O O . ASP A 1 184 ? -7.480 -8.511 20.947 1.00 95.25 184 ASP A O 1
ATOM 1469 N N . ALA A 1 185 ? -6.268 -9.933 22.200 1.00 94.88 185 ALA A N 1
ATOM 1470 C CA . ALA A 1 185 ? -5.705 -8.904 23.071 1.00 94.88 185 ALA A CA 1
ATOM 1471 C C . ALA A 1 185 ? -4.853 -7.866 22.317 1.00 94.88 185 ALA A C 1
ATOM 1473 O O . ALA A 1 185 ? -4.814 -6.700 22.714 1.00 94.88 185 ALA A O 1
ATOM 1474 N N . VAL A 1 186 ? -4.179 -8.270 21.235 1.00 95.44 186 VAL A N 1
ATOM 1475 C CA . VAL A 1 186 ? -3.331 -7.377 20.434 1.00 95.44 186 VAL A CA 1
ATOM 1476 C C . VAL A 1 186 ? -4.210 -6.462 19.588 1.00 95.44 186 VAL A C 1
ATOM 1478 O O . VAL A 1 186 ? -4.004 -5.247 19.586 1.00 95.44 186 VAL A O 1
ATOM 1481 N N . ILE A 1 187 ? -5.240 -7.023 18.947 1.00 96.81 187 ILE A N 1
ATOM 1482 C CA . ILE A 1 187 ? -6.214 -6.246 18.168 1.00 96.81 187 ILE A CA 1
ATOM 1483 C C . ILE A 1 187 ? -6.998 -5.291 19.071 1.00 96.81 187 ILE A C 1
ATOM 1485 O O . ILE A 1 187 ? -7.185 -4.133 18.703 1.00 96.81 187 ILE A O 1
ATOM 1489 N N . GLU A 1 188 ? -7.421 -5.729 20.259 1.00 96.38 188 GLU A N 1
ATOM 1490 C CA . GLU A 1 188 ? -8.141 -4.881 21.218 1.00 96.38 188 GLU A CA 1
ATOM 1491 C C . GLU A 1 188 ? -7.280 -3.711 21.714 1.00 96.38 188 GLU A C 1
ATOM 1493 O O . GLU A 1 188 ? -7.747 -2.570 21.806 1.00 96.38 188 GLU A O 1
ATOM 1498 N N . SER A 1 189 ? -5.996 -3.971 21.983 1.00 96.38 189 SER A N 1
ATOM 1499 C CA . SER A 1 189 ? -5.036 -2.926 22.344 1.00 96.38 189 SER A CA 1
ATOM 1500 C C . SER A 1 189 ? -4.860 -1.914 21.207 1.00 96.38 189 SER A C 1
ATOM 1502 O O . SER A 1 189 ? -4.988 -0.706 21.427 1.00 96.38 189 SER A O 1
ATOM 1504 N N . ALA A 1 190 ? -4.651 -2.393 19.977 1.00 97.44 190 ALA A N 1
ATOM 1505 C CA . ALA A 1 190 ? -4.523 -1.542 18.799 1.00 97.44 190 ALA A CA 1
ATOM 1506 C C . ALA A 1 190 ? -5.798 -0.729 18.530 1.00 97.44 190 ALA A C 1
ATOM 1508 O O . ALA A 1 190 ? -5.709 0.445 18.176 1.00 97.44 190 ALA A O 1
ATOM 1509 N N . TRP A 1 191 ? -6.977 -1.315 18.740 1.00 97.25 191 TRP A N 1
ATOM 1510 C CA . TRP A 1 191 ? -8.262 -0.636 18.598 1.00 97.25 191 TRP A CA 1
ATOM 1511 C C . TRP A 1 191 ? -8.429 0.507 19.601 1.00 97.25 191 TRP A C 1
ATOM 1513 O O . TRP A 1 191 ? -8.746 1.631 19.208 1.00 97.25 191 TRP A O 1
ATOM 1523 N N . SER A 1 192 ? -8.158 0.247 20.880 1.00 96.38 192 SER A N 1
ATOM 1524 C CA . SER A 1 192 ? -8.262 1.251 21.948 1.00 96.38 192 SER A CA 1
ATOM 1525 C C . SER A 1 192 ? -7.333 2.445 21.695 1.00 96.38 192 SER A C 1
ATOM 1527 O O . SER A 1 192 ? -7.709 3.612 21.862 1.00 96.38 192 SER A O 1
ATOM 1529 N N . LEU A 1 193 ? -6.114 2.160 21.229 1.00 96.88 193 LEU A N 1
ATOM 1530 C CA . LEU A 1 193 ? -5.133 3.176 20.858 1.00 96.88 193 LEU A CA 1
ATOM 1531 C C . LEU A 1 193 ? -5.552 3.926 19.591 1.00 96.88 193 LEU A C 1
ATOM 1533 O O . LEU A 1 193 ? -5.486 5.153 19.578 1.00 96.88 193 LEU A O 1
ATOM 1537 N N . PHE A 1 194 ? -6.067 3.232 18.573 1.00 96.81 194 PHE A N 1
ATOM 1538 C CA . PHE A 1 194 ? -6.589 3.853 17.355 1.00 96.81 194 PHE A CA 1
ATOM 1539 C C . PHE A 1 194 ? -7.687 4.868 17.673 1.00 96.81 194 PHE A C 1
ATOM 1541 O O . PHE A 1 194 ? -7.618 6.003 17.206 1.00 96.81 194 PHE A O 1
ATOM 1548 N N . GLN A 1 195 ? -8.666 4.498 18.506 1.00 95.38 195 GLN A N 1
ATOM 1549 C CA . GLN A 1 195 ? -9.740 5.404 18.924 1.00 95.38 195 GLN A CA 1
ATOM 1550 C C . GLN A 1 195 ? -9.200 6.661 19.613 1.00 95.38 195 GLN A C 1
ATOM 1552 O O . GLN A 1 195 ? -9.713 7.754 19.389 1.00 95.38 195 GLN A O 1
ATOM 1557 N N . THR A 1 196 ? -8.154 6.520 20.425 1.00 95.19 196 THR A N 1
ATOM 1558 C CA . THR A 1 196 ? -7.498 7.651 21.091 1.00 95.19 196 THR A CA 1
ATOM 1559 C C . THR A 1 196 ? -6.769 8.539 20.077 1.00 95.19 196 THR A C 1
ATOM 1561 O O . THR A 1 196 ? -6.952 9.757 20.063 1.00 95.19 196 THR A O 1
ATOM 1564 N N . VAL A 1 197 ? -5.997 7.931 19.175 1.00 94.50 197 VAL A N 1
ATOM 1565 C CA . VAL A 1 197 ? -5.195 8.617 18.156 1.00 94.50 197 VAL A CA 1
ATOM 1566 C C . VAL A 1 197 ? -6.065 9.421 17.196 1.00 94.50 197 VAL A C 1
ATOM 1568 O O . VAL A 1 197 ? -5.790 10.600 16.996 1.00 94.50 197 VAL A O 1
ATOM 1571 N N . ILE A 1 198 ? -7.156 8.856 16.667 1.00 93.75 198 ILE A N 1
ATOM 1572 C CA . ILE A 1 198 ? -8.037 9.588 15.737 1.00 93.75 198 ILE A CA 1
ATOM 1573 C C . ILE A 1 198 ? -8.716 10.802 16.385 1.00 93.75 198 ILE A C 1
ATOM 1575 O O . ILE A 1 198 ? -9.070 11.749 15.684 1.00 93.75 198 ILE A O 1
ATOM 1579 N N . GLN A 1 199 ? -8.901 10.797 17.711 1.00 91.75 199 GLN A N 1
ATOM 1580 C CA . GLN A 1 199 ? -9.433 11.952 18.437 1.00 91.75 199 GLN A CA 1
ATOM 1581 C C . GLN A 1 199 ? -8.356 13.015 18.656 1.00 91.75 199 GLN A C 1
ATOM 1583 O O . GLN A 1 199 ? -8.614 14.196 18.427 1.00 91.75 199 GLN A O 1
ATOM 1588 N N . ILE A 1 200 ? -7.147 12.606 19.053 1.00 91.38 200 ILE A N 1
ATOM 1589 C CA . ILE A 1 200 ? -6.014 13.517 19.281 1.00 91.38 200 ILE A CA 1
ATOM 1590 C C . ILE A 1 200 ? -5.564 14.167 17.967 1.00 91.38 200 ILE A C 1
ATOM 1592 O O . ILE A 1 200 ? -5.392 15.380 17.893 1.00 91.38 200 ILE A O 1
ATOM 1596 N N . GLN A 1 201 ? -5.417 13.373 16.911 1.00 89.81 201 GLN A N 1
ATOM 1597 C CA . GLN A 1 201 ? -4.900 13.799 15.611 1.00 89.81 201 GLN A CA 1
ATOM 1598 C C . GLN A 1 201 ? -5.991 14.273 14.652 1.00 89.81 201 GLN A C 1
ATOM 1600 O O . GLN A 1 201 ? -5.759 14.364 13.449 1.00 89.81 201 GLN A O 1
ATOM 1605 N N . LYS A 1 202 ? -7.188 14.603 15.149 1.00 89.62 202 LYS A N 1
ATOM 1606 C CA . LYS A 1 202 ? -8.337 14.986 14.314 1.00 89.62 202 LYS A CA 1
ATOM 1607 C C . LYS A 1 202 ? -8.008 16.078 13.284 1.00 89.62 202 LYS A C 1
ATOM 1609 O O . LYS A 1 202 ? -8.536 16.046 12.177 1.00 89.62 202 LYS A O 1
ATOM 1614 N N . VAL A 1 203 ? -7.128 17.019 13.639 1.00 90.38 203 VAL A N 1
ATOM 1615 C CA . VAL A 1 203 ? -6.672 18.115 12.762 1.00 90.38 203 VAL A CA 1
ATOM 1616 C C . VAL A 1 203 ? -5.775 17.620 11.619 1.00 90.38 203 VAL A C 1
ATOM 1618 O O . VAL A 1 203 ? -5.805 18.199 10.539 1.00 90.38 203 VAL A O 1
ATOM 1621 N N . SER A 1 204 ? -5.026 16.538 11.831 1.00 93.25 204 SER A N 1
ATOM 1622 C CA . SER A 1 204 ? -4.093 15.953 10.860 1.00 93.25 204 SER A CA 1
ATOM 1623 C C . SER A 1 204 ? -4.720 14.847 10.002 1.00 93.25 204 SER A C 1
ATOM 1625 O O . SER A 1 204 ? -4.147 14.460 8.990 1.00 93.25 204 SER A O 1
ATOM 1627 N N . ILE A 1 205 ? -5.920 14.355 10.340 1.00 94.31 205 ILE A N 1
ATOM 1628 C CA . ILE A 1 205 ? -6.640 13.348 9.535 1.00 94.31 205 ILE A CA 1
ATOM 1629 C C . ILE A 1 205 ? -6.798 13.742 8.050 1.00 94.31 205 ILE A C 1
ATOM 1631 O O . ILE A 1 205 ? -6.604 12.869 7.203 1.00 94.31 205 ILE A O 1
ATOM 1635 N N . PRO A 1 206 ? -7.089 15.005 7.676 1.00 95.38 206 PRO A N 1
ATOM 1636 C CA . PRO A 1 206 ? -7.124 15.409 6.267 1.00 95.38 206 PRO A CA 1
ATOM 1637 C C . PRO A 1 206 ? -5.804 15.175 5.518 1.00 95.38 206 PRO A C 1
ATOM 1639 O O . PRO A 1 206 ? -5.823 14.776 4.356 1.00 95.38 206 PRO A O 1
ATOM 1642 N N . GLU A 1 207 ? -4.662 15.363 6.181 1.00 95.38 207 GLU A N 1
ATOM 1643 C CA . GLU A 1 207 ? -3.342 15.095 5.602 1.00 95.38 207 GLU A CA 1
ATOM 1644 C C . GLU A 1 207 ? -3.119 13.591 5.400 1.00 95.38 207 GLU A C 1
ATOM 1646 O O . GLU A 1 207 ? -2.670 13.165 4.337 1.00 95.38 207 GLU A O 1
ATOM 1651 N N . VAL A 1 208 ? -3.520 12.772 6.380 1.00 96.25 208 VAL A N 1
ATOM 1652 C CA . VAL A 1 208 ? -3.504 11.301 6.279 1.00 96.25 208 VAL A CA 1
ATOM 1653 C C . VAL A 1 208 ? -4.338 10.834 5.081 1.00 96.25 208 VAL A C 1
ATOM 1655 O O . VAL A 1 208 ? -3.894 9.991 4.302 1.00 96.25 208 VAL A O 1
ATOM 1658 N N . ILE A 1 209 ? -5.533 11.403 4.901 1.00 97.06 209 ILE A N 1
ATOM 1659 C CA . ILE A 1 209 ? -6.425 11.109 3.770 1.00 97.06 209 ILE A CA 1
ATOM 1660 C C . ILE A 1 209 ? -5.761 11.497 2.443 1.00 97.06 209 ILE A C 1
ATOM 1662 O O . ILE A 1 209 ? -5.745 10.687 1.515 1.00 97.06 209 ILE A O 1
ATOM 1666 N N . ALA A 1 210 ? -5.187 12.699 2.349 1.00 96.62 210 ALA A N 1
ATOM 1667 C CA . ALA A 1 210 ? -4.501 13.166 1.145 1.00 96.62 210 ALA A CA 1
ATOM 1668 C C . ALA A 1 210 ? -3.313 12.261 0.777 1.00 96.62 210 ALA A C 1
ATOM 1670 O O . ALA A 1 210 ? -3.164 11.881 -0.386 1.00 96.62 210 ALA A O 1
ATOM 1671 N N . ALA A 1 211 ? -2.520 11.850 1.771 1.00 97.75 211 ALA A N 1
ATOM 1672 C CA . ALA A 1 211 ? -1.410 10.923 1.590 1.00 97.75 211 ALA A CA 1
ATOM 1673 C C . ALA A 1 211 ? -1.890 9.551 1.083 1.00 97.75 211 ALA A C 1
ATOM 1675 O O . ALA A 1 211 ? -1.358 9.034 0.104 1.00 97.75 211 ALA A O 1
ATOM 1676 N N . LEU A 1 212 ? -2.947 8.983 1.673 1.00 98.12 212 LEU A N 1
ATOM 1677 C CA . LEU A 1 212 ? -3.525 7.706 1.236 1.00 98.12 212 LEU A CA 1
ATOM 1678 C C . LEU A 1 212 ? -4.117 7.763 -0.180 1.00 98.12 212 LEU A C 1
ATOM 1680 O O . LEU A 1 212 ? -3.964 6.809 -0.946 1.00 98.12 212 LEU A O 1
ATOM 1684 N N . LYS A 1 213 ? -4.770 8.872 -0.547 1.00 97.38 213 LYS A N 1
ATOM 1685 C CA . LYS A 1 213 ? -5.284 9.092 -1.908 1.00 97.38 213 LYS A CA 1
ATOM 1686 C C . LYS A 1 213 ? -4.157 9.236 -2.925 1.00 97.38 213 LYS A C 1
ATOM 1688 O O . LYS A 1 213 ? -4.219 8.619 -3.984 1.00 97.38 213 LYS A O 1
ATOM 1693 N N . GLY A 1 214 ? -3.118 10.011 -2.605 1.00 96.19 214 GLY A N 1
ATOM 1694 C CA . GLY A 1 214 ? -1.926 10.138 -3.448 1.00 96.19 214 GLY A CA 1
ATOM 1695 C C . GLY A 1 214 ? -1.225 8.793 -3.642 1.00 96.19 214 GLY A C 1
ATOM 1696 O O . GLY A 1 214 ? -0.851 8.438 -4.761 1.00 96.19 214 GLY A O 1
ATOM 1697 N N . PHE A 1 215 ? -1.145 8.002 -2.570 1.00 97.94 215 PHE A N 1
ATOM 1698 C CA . PHE A 1 215 ? -0.600 6.653 -2.598 1.00 97.94 215 PHE A CA 1
ATOM 1699 C C . PHE A 1 215 ? -1.398 5.718 -3.515 1.00 97.94 215 PHE A C 1
ATOM 1701 O O . PHE A 1 215 ? -0.818 5.091 -4.403 1.00 97.94 215 PHE A O 1
ATOM 1708 N N . ALA A 1 216 ? -2.723 5.663 -3.345 1.00 96.88 216 ALA A N 1
ATOM 1709 C CA . ALA A 1 216 ? -3.612 4.864 -4.187 1.00 96.88 216 ALA A CA 1
ATOM 1710 C C . ALA A 1 216 ? -3.514 5.283 -5.663 1.00 96.88 216 ALA A C 1
ATOM 1712 O O . ALA A 1 216 ? -3.280 4.446 -6.530 1.00 96.88 216 ALA A O 1
ATOM 1713 N N . ALA A 1 217 ? -3.555 6.588 -5.950 1.00 95.50 217 ALA A N 1
ATOM 1714 C CA . ALA A 1 217 ? -3.440 7.104 -7.311 1.00 95.50 217 ALA A CA 1
ATOM 1715 C C . ALA A 1 217 ? -2.114 6.710 -7.988 1.00 95.50 217 ALA A C 1
ATOM 1717 O O . ALA A 1 217 ? -2.105 6.342 -9.166 1.00 95.50 217 ALA A O 1
ATOM 1718 N N . ALA A 1 218 ? -0.994 6.752 -7.257 1.00 95.62 218 ALA A N 1
ATOM 1719 C CA . ALA A 1 218 ? 0.303 6.316 -7.773 1.00 95.62 218 ALA A CA 1
ATOM 1720 C C . ALA A 1 218 ? 0.313 4.811 -8.100 1.00 95.62 218 ALA A C 1
ATOM 1722 O O . ALA A 1 218 ? 0.787 4.415 -9.170 1.00 95.62 218 ALA A O 1
ATOM 1723 N N . LEU A 1 219 ? -0.247 3.983 -7.211 1.00 96.06 219 LEU A N 1
ATOM 1724 C CA . LEU A 1 219 ? -0.359 2.537 -7.409 1.00 96.06 219 LEU A CA 1
ATOM 1725 C C . LEU A 1 219 ? -1.289 2.183 -8.572 1.00 96.06 219 LEU A C 1
ATOM 1727 O O . LEU A 1 219 ? -0.932 1.331 -9.385 1.00 96.06 219 LEU A O 1
ATOM 1731 N N . ASP A 1 220 ? -2.443 2.838 -8.690 1.00 93.56 220 ASP A N 1
ATOM 1732 C CA . ASP A 1 220 ? -3.402 2.611 -9.774 1.00 93.56 220 ASP A CA 1
ATOM 1733 C C . ASP A 1 220 ? -2.815 2.993 -11.127 1.00 93.56 220 ASP A C 1
ATOM 1735 O O . ASP A 1 220 ? -2.925 2.237 -12.096 1.00 93.56 220 ASP A O 1
ATOM 1739 N N . TYR A 1 221 ? -2.145 4.144 -11.202 1.00 92.00 221 TYR A N 1
ATOM 1740 C CA . TYR A 1 221 ? -1.498 4.585 -12.430 1.00 92.00 221 TYR A CA 1
ATOM 1741 C C . TYR A 1 221 ? -0.445 3.579 -12.904 1.00 92.00 221 TYR A C 1
ATOM 1743 O O . TYR A 1 221 ? -0.429 3.207 -14.081 1.00 92.00 221 TYR A O 1
ATOM 1751 N N . GLU A 1 222 ? 0.413 3.090 -12.004 1.00 91.38 222 GLU A N 1
ATOM 1752 C CA . GLU A 1 222 ? 1.432 2.115 -12.399 1.00 91.38 222 GLU A CA 1
ATOM 1753 C C . GLU A 1 222 ? 0.873 0.714 -12.632 1.00 91.38 222 GLU A C 1
ATOM 1755 O O . GLU A 1 222 ? 1.354 0.007 -13.521 1.00 91.38 222 GLU A O 1
ATOM 1760 N N . SER A 1 223 ? -0.197 0.337 -11.935 1.00 91.88 223 SER A N 1
ATOM 1761 C CA . SER A 1 223 ? -0.900 -0.923 -12.178 1.00 91.88 223 SER A CA 1
ATOM 1762 C C . SER A 1 223 ? -1.565 -0.965 -13.551 1.00 91.88 223 SER A C 1
ATOM 1764 O O . SER A 1 223 ? -1.582 -2.017 -14.187 1.00 91.88 223 SER A O 1
ATOM 1766 N N . ASN A 1 224 ? -2.073 0.170 -14.040 1.00 88.00 224 ASN A N 1
ATOM 1767 C CA . ASN A 1 224 ? -2.735 0.267 -15.342 1.00 88.00 224 ASN A CA 1
ATOM 1768 C C . ASN A 1 224 ? -1.762 0.453 -16.515 1.00 88.00 224 ASN A C 1
ATOM 1770 O O . ASN A 1 224 ? -2.094 0.179 -17.671 1.00 88.00 224 ASN A O 1
ATOM 1774 N N . ARG A 1 225 ? -0.513 0.843 -16.250 1.00 82.25 225 ARG A N 1
ATOM 1775 C CA . ARG A 1 225 ? 0.477 1.133 -17.295 1.00 82.25 225 ARG A CA 1
ATOM 1776 C C . ARG A 1 225 ? 0.786 -0.028 -18.252 1.00 82.25 225 ARG A C 1
ATOM 1778 O O . ARG A 1 225 ? 0.938 0.256 -19.447 1.00 82.25 225 ARG A O 1
ATOM 1785 N N . PRO A 1 226 ? 0.868 -1.303 -17.815 1.00 81.44 226 PRO A N 1
ATOM 1786 C CA . PRO A 1 226 ? 0.966 -2.448 -18.724 1.00 81.44 226 PRO A CA 1
ATOM 1787 C C . PRO A 1 226 ? -0.189 -2.528 -19.731 1.00 81.44 226 PRO A C 1
ATOM 1789 O O . PRO A 1 226 ? 0.012 -2.989 -20.853 1.00 81.44 226 PRO A O 1
ATOM 1792 N N . TYR A 1 227 ? -1.372 -2.028 -19.361 1.00 79.38 227 TYR A N 1
ATOM 1793 C CA . TYR A 1 227 ? -2.605 -2.113 -20.145 1.00 79.38 227 TYR A CA 1
ATOM 1794 C C . TYR A 1 227 ? -2.870 -0.904 -21.042 1.00 79.38 227 TYR A C 1
ATOM 1796 O O . TYR A 1 227 ? -3.863 -0.879 -21.767 1.00 79.38 227 TYR A O 1
ATOM 1804 N N . LYS A 1 228 ? -1.950 0.064 -21.085 1.00 72.69 228 LYS A N 1
ATOM 1805 C CA . LYS A 1 228 ? -2.055 1.263 -21.929 1.00 72.69 228 LYS A CA 1
ATOM 1806 C C . LYS A 1 228 ? -2.366 0.967 -23.405 1.00 72.69 228 LYS A C 1
ATOM 1808 O O . LYS A 1 228 ? -3.024 1.765 -24.060 1.00 72.69 228 LYS A O 1
ATOM 1813 N N . TYR A 1 229 ? -1.861 -0.146 -23.938 1.00 64.88 229 TYR A N 1
ATOM 1814 C CA . TYR A 1 229 ? -2.095 -0.551 -25.331 1.00 64.88 229 TYR A CA 1
ATOM 1815 C C . TYR A 1 2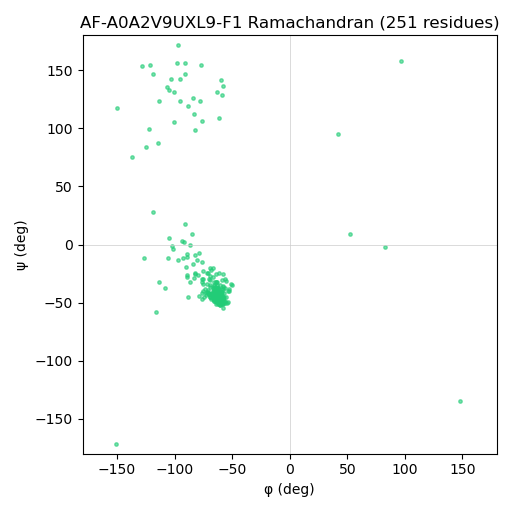29 ? -3.343 -1.420 -25.516 1.00 64.88 229 TYR A C 1
ATOM 1817 O O . TYR A 1 229 ? -3.723 -1.684 -26.648 1.00 64.88 229 TYR A O 1
ATOM 1825 N N . TRP A 1 230 ? -3.955 -1.893 -24.427 1.00 66.38 230 TRP A N 1
ATOM 1826 C CA . TRP A 1 230 ? -5.183 -2.685 -24.480 1.00 66.38 230 TRP A CA 1
ATOM 1827 C C . TRP A 1 230 ? -6.438 -1.819 -24.505 1.00 66.38 230 TRP A C 1
ATOM 1829 O O . TRP A 1 230 ? -7.420 -2.214 -25.123 1.00 66.38 230 TRP A O 1
ATOM 1839 N N . TYR A 1 231 ? -6.406 -0.654 -23.855 1.00 64.50 231 TYR A N 1
ATOM 1840 C CA . TYR A 1 231 ? -7.585 0.204 -23.724 1.00 64.50 231 TYR A CA 1
ATOM 1841 C C . TYR A 1 231 ? -7.604 1.408 -24.675 1.00 64.50 231 TYR A C 1
ATOM 1843 O O . TYR A 1 231 ? -8.556 2.174 -24.626 1.00 64.50 231 TYR A O 1
ATOM 1851 N N . ASP A 1 232 ? -6.579 1.610 -25.514 1.00 61.91 232 ASP A N 1
ATOM 1852 C CA . ASP A 1 232 ? -6.425 2.761 -26.433 1.00 61.91 232 ASP A CA 1
ATOM 1853 C C . ASP A 1 232 ? -6.567 4.164 -25.790 1.00 61.91 232 ASP A C 1
ATOM 1855 O O . ASP A 1 232 ? -6.535 5.191 -26.474 1.00 61.91 232 ASP A O 1
ATOM 1859 N N . VAL A 1 233 ? -6.632 4.244 -24.458 1.00 61.38 233 VAL A N 1
ATOM 1860 C CA . VAL A 1 233 ? -6.694 5.481 -23.677 1.00 61.38 233 VAL A CA 1
ATOM 1861 C C . VAL A 1 233 ? -5.331 5.741 -23.038 1.00 61.38 233 VAL A C 1
ATOM 1863 O O . VAL A 1 233 ? -4.694 4.862 -22.457 1.00 61.38 233 VAL A O 1
ATOM 1866 N N . ARG A 1 234 ? -4.839 6.981 -23.154 1.00 57.38 234 ARG A N 1
ATOM 1867 C CA . ARG A 1 234 ? -3.656 7.416 -22.402 1.00 57.38 234 ARG A CA 1
ATOM 1868 C C . ARG A 1 234 ? -4.085 7.812 -20.996 1.00 57.38 234 ARG A C 1
ATOM 1870 O O . ARG A 1 234 ? -4.490 8.957 -20.803 1.00 57.38 234 ARG A O 1
ATOM 1877 N N . ASP A 1 235 ? -3.910 6.908 -20.039 1.00 63.75 235 ASP A N 1
ATOM 1878 C CA . ASP A 1 235 ? -4.043 7.265 -18.629 1.00 63.75 235 ASP A CA 1
ATOM 1879 C C . ASP A 1 235 ? -3.049 8.374 -18.279 1.00 63.75 235 ASP A C 1
ATOM 1881 O O . ASP A 1 235 ? -1.854 8.313 -18.599 1.00 63.75 235 ASP A O 1
ATOM 1885 N N . LYS A 1 236 ? -3.572 9.428 -17.659 1.00 65.94 236 LYS A N 1
ATOM 1886 C CA . LYS A 1 236 ? -2.788 10.455 -16.982 1.00 65.94 236 LYS A CA 1
ATOM 1887 C C . LYS A 1 236 ? -2.980 10.224 -15.494 1.00 65.94 236 LYS A C 1
ATOM 1889 O O . LYS A 1 236 ? -4.106 10.007 -15.061 1.00 65.94 236 LYS A O 1
ATOM 1894 N N . LEU A 1 237 ? -1.894 10.292 -14.728 1.00 70.06 237 LEU A N 1
ATOM 1895 C CA . LEU A 1 237 ? -1.998 10.356 -13.277 1.00 70.06 237 LEU A CA 1
ATOM 1896 C C . LEU A 1 237 ? -2.767 11.637 -12.926 1.00 70.06 237 LEU A C 1
ATOM 1898 O O . LEU A 1 237 ? -2.264 12.743 -13.134 1.00 70.06 237 LEU A O 1
ATOM 1902 N N . SER A 1 238 ? -3.997 11.474 -12.455 1.00 69.38 238 SER A N 1
ATOM 1903 C CA . SER A 1 238 ? -4.850 12.564 -11.997 1.00 69.38 238 SER A CA 1
ATOM 1904 C C . SER A 1 238 ? -4.795 12.600 -10.478 1.00 69.38 238 SER A C 1
ATOM 1906 O O . SER A 1 238 ? -5.378 11.750 -9.815 1.00 69.38 238 SER A O 1
A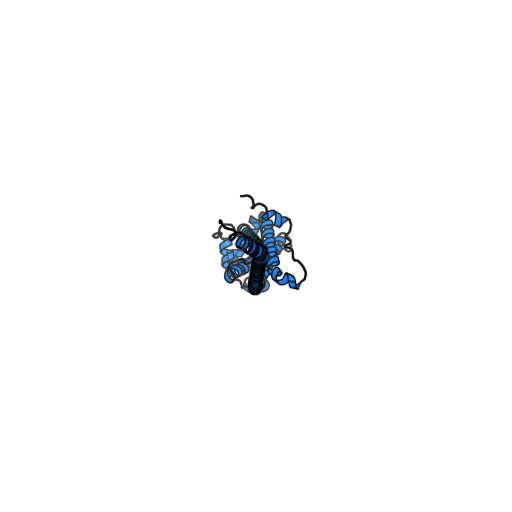TOM 1908 N N . LEU A 1 239 ? -4.071 13.579 -9.940 1.00 72.88 239 LEU A N 1
ATOM 1909 C CA . LEU A 1 239 ? -4.074 13.888 -8.513 1.00 72.88 239 LEU A CA 1
ATOM 1910 C C . LEU A 1 239 ? -5.079 15.013 -8.259 1.00 72.88 239 LEU A C 1
ATOM 1912 O O . LEU A 1 239 ? -5.192 15.937 -9.068 1.00 72.88 239 LEU A O 1
ATOM 1916 N N . GLU A 1 240 ? -5.796 14.957 -7.137 1.00 76.31 240 GLU A N 1
ATOM 1917 C CA . GLU A 1 240 ? -6.565 16.114 -6.672 1.00 76.31 240 GLU A CA 1
ATOM 1918 C C . GLU A 1 240 ? -5.593 17.298 -6.442 1.00 76.31 240 GLU A C 1
ATOM 1920 O O . GLU A 1 240 ? -4.482 17.076 -5.950 1.00 76.31 240 GLU A O 1
ATOM 1925 N N . PRO A 1 241 ? -5.959 18.554 -6.773 1.00 72.56 241 PRO A N 1
ATOM 1926 C CA . PRO A 1 241 ? -5.043 19.700 -6.683 1.00 72.56 241 PRO A CA 1
ATOM 1927 C C . PRO A 1 241 ? -4.376 19.848 -5.307 1.00 72.56 241 PRO A C 1
ATOM 1929 O O . PRO A 1 241 ? -3.175 20.090 -5.218 1.00 72.56 241 PRO A O 1
ATOM 1932 N N . GLN A 1 242 ? -5.139 19.580 -4.246 1.00 69.38 242 GLN A N 1
ATOM 1933 C CA . GLN A 1 242 ? -4.690 19.627 -2.851 1.00 69.38 242 GLN A CA 1
ATOM 1934 C C . GLN A 1 242 ? -3.539 18.652 -2.566 1.00 69.38 242 GLN A C 1
ATOM 1936 O O . GLN A 1 242 ? -2.640 18.969 -1.796 1.00 69.38 242 GLN A O 1
ATOM 1941 N N . ILE A 1 243 ? -3.545 17.490 -3.227 1.00 69.50 243 ILE A N 1
ATOM 1942 C CA . ILE A 1 243 ? -2.505 16.465 -3.107 1.00 69.50 243 ILE A CA 1
ATOM 1943 C C . ILE A 1 243 ? -1.237 16.944 -3.820 1.00 69.50 243 ILE A C 1
ATOM 1945 O O . ILE A 1 243 ? -0.142 16.801 -3.293 1.00 69.50 243 ILE A O 1
ATOM 1949 N N . SER A 1 244 ? -1.367 17.560 -5.000 1.00 67.06 244 SER A N 1
ATOM 1950 C CA . SER A 1 244 ? -0.206 18.031 -5.769 1.00 67.06 244 SER A CA 1
ATOM 1951 C C . SER A 1 244 ? 0.588 19.135 -5.060 1.00 67.06 244 SER A C 1
ATOM 1953 O O . SER A 1 244 ? 1.816 19.136 -5.112 1.00 67.06 244 SER A O 1
ATOM 1955 N N . GLU A 1 245 ? -0.092 20.032 -4.342 1.00 68.25 245 GLU A N 1
ATOM 1956 C CA . GLU A 1 245 ? 0.544 21.119 -3.588 1.00 68.25 245 GLU A CA 1
ATOM 1957 C C . GLU A 1 245 ? 1.397 20.596 -2.425 1.00 68.25 245 GLU A C 1
ATOM 1959 O O . GLU A 1 245 ? 2.449 21.162 -2.133 1.00 68.25 245 GLU A O 1
ATOM 1964 N N . THR A 1 246 ? 1.010 19.470 -1.815 1.00 60.72 246 THR A N 1
ATOM 1965 C CA . THR A 1 246 ? 1.73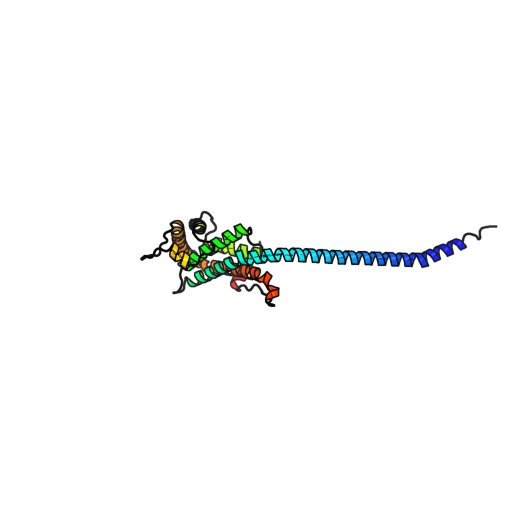8 18.892 -0.676 1.00 60.72 246 THR A CA 1
ATOM 1966 C C . THR A 1 246 ? 3.118 18.336 -1.061 1.00 60.72 246 THR A C 1
ATOM 1968 O O . THR A 1 246 ? 3.977 18.198 -0.192 1.00 60.72 246 THR A O 1
ATOM 1971 N N . PHE A 1 247 ? 3.358 18.006 -2.336 1.00 59.66 247 PHE A N 1
ATOM 1972 C CA . PHE A 1 247 ? 4.622 17.405 -2.806 1.00 59.66 247 PHE A CA 1
ATOM 1973 C C . PHE A 1 247 ? 5.565 18.399 -3.500 1.00 59.66 247 PHE A C 1
ATOM 1975 O O . PHE A 1 247 ? 6.682 18.039 -3.865 1.00 59.66 247 PHE A O 1
ATOM 1982 N N . HIS A 1 248 ? 5.154 19.657 -3.683 1.00 53.41 248 HIS A N 1
ATOM 1983 C CA . HIS A 1 248 ? 5.996 20.686 -4.304 1.00 53.41 248 HIS A CA 1
ATOM 1984 C C . HIS A 1 248 ? 6.881 21.461 -3.313 1.00 53.41 248 HIS A C 1
ATOM 1986 O O . HIS A 1 248 ? 7.755 22.210 -3.747 1.00 53.41 248 HIS A O 1
ATOM 1992 N N . THR A 1 249 ? 6.711 21.278 -2.001 1.00 46.47 249 THR A N 1
ATOM 1993 C CA . THR A 1 249 ? 7.440 22.045 -0.975 1.00 46.47 249 THR A CA 1
ATOM 1994 C C . THR A 1 249 ? 8.863 21.561 -0.678 1.00 46.47 249 THR A C 1
ATOM 1996 O O . THR A 1 249 ? 9.628 22.331 -0.108 1.00 46.47 249 THR A O 1
ATOM 1999 N N . ASP A 1 250 ? 9.269 20.365 -1.125 1.00 42.66 250 ASP A N 1
ATOM 2000 C CA . ASP A 1 250 ? 10.561 19.764 -0.734 1.00 42.66 250 ASP A CA 1
ATOM 2001 C C . ASP A 1 250 ? 11.657 19.811 -1.823 1.00 42.66 250 ASP A C 1
ATOM 2003 O O . ASP A 1 250 ? 12.750 19.284 -1.633 1.00 42.66 250 ASP A O 1
ATOM 2007 N N . SER A 1 251 ? 11.438 20.473 -2.970 1.00 36.12 251 SER A N 1
ATOM 2008 C CA . SER A 1 251 ? 12.461 20.561 -4.038 1.00 36.12 251 SER A CA 1
ATOM 2009 C C . SER A 1 251 ? 13.493 21.688 -3.864 1.00 36.12 251 SER A C 1
ATOM 2011 O O . SER A 1 251 ? 14.273 21.952 -4.780 1.00 36.12 251 SER A O 1
ATOM 2013 N N . HIS A 1 252 ? 13.505 22.354 -2.709 1.00 31.86 252 HIS A N 1
ATOM 2014 C CA . HIS A 1 252 ? 14.480 23.385 -2.356 1.00 31.86 252 HIS A CA 1
ATOM 2015 C C . HIS A 1 252 ? 14.951 23.208 -0.910 1.00 31.86 252 HIS A C 1
ATOM 2017 O O . HIS A 1 252 ? 14.529 23.958 -0.039 1.00 31.86 252 HIS A O 1
ATOM 2023 N N . ASN A 1 253 ? 15.815 22.218 -0.677 1.00 32.84 253 ASN A N 1
ATOM 2024 C CA . ASN A 1 253 ? 16.858 22.225 0.355 1.00 32.84 253 ASN A CA 1
ATOM 2025 C C . ASN A 1 253 ? 17.956 21.228 -0.027 1.00 32.84 253 ASN A C 1
ATOM 2027 O O . ASN A 1 253 ? 17.610 20.078 -0.378 1.00 32.84 253 ASN A O 1
#

Mean predicted aligned error: 10.23 Å

Secondary structure (DSSP, 8-state):
----SSHHHHHHHHHHIIIIIHHHHHHHHHHHHHHHHHHHHHHHHHHHHHHHHHHHHHHHHHHHHIIIIIHHHHHHHHHHHHHHHGGGSTT--HHHHHHHHHHHHHHHHHHHHHHSS---SSHHHHHHHHHHHHHHHHHHH-S-TTSHHHHHHHHHTTTS-SS--HHHHHHHHEE-SSS-EESSHHHHHHHHHHHHHHHHTTTTHHHHHHHHHHHHHHHHHHHHGGGTTTS---------HHHHHHTSTTS--

pLDDT: mean 85.85, std 14.75, range [31.86, 98.12]

Sequence (253 aa):
MRSTGQALWAFSTDFVIKFLGIPALVLFALNWLATRRDKRTADAERQRALRAETWKQMLLVSHKYAAECYLPLSLASERLAQSLETLSSPNGNPKVAFYYLLLCGKRMAKTRKDTGGFYFKDLRGEKLAAECWQRFRETLLGNDEDAPFHLAAISSLDAIAEIETYAAFKTKFEIVGTAVTYNDAVIESAWSLFQTVIQIQKVSIPEVIAALKGFAAALDYESNRPYKYWYDVRDKLSLEPQISETFHTDSHN

Radius of gyration: 33.46 Å; Cα contacts (8 Å, |Δi|>4): 224; chains: 1; bounding box: 99×37×100 Å